Protein AF-A0A0W0YJC1-F1 (afdb_monomer)

Radius of gyration: 30.38 Å; Cα contacts (8 Å, |Δi|>4): 142; chains: 1; bounding box: 61×33×88 Å

pLDDT: mean 77.57, std 17.3, range [28.67, 97.0]

Solvent-accessible surface area (backbone atoms only — not comparable to full-atom values): 11729 Å² total; per-residue (Å²): 110,67,67,62,50,47,56,50,50,49,53,52,53,75,69,50,54,61,67,59,51,55,49,49,43,54,54,51,48,53,50,42,54,52,52,49,50,52,47,53,51,40,57,47,52,40,51,52,40,50,56,49,37,77,75,67,66,51,70,66,49,53,54,54,32,52,52,40,51,51,53,41,55,55,48,51,55,50,46,55,57,43,50,54,51,46,52,53,50,52,52,52,54,49,52,53,52,51,52,52,51,54,54,39,65,71,42,45,60,60,43,64,69,46,34,48,73,59,42,34,70,82,39,72,68,42,43,80,39,66,47,88,82,74,43,68,50,30,39,35,43,88,88,41,75,41,50,48,86,78,48,54,71,52,56,51,49,52,51,56,49,43,52,52,51,26,48,38,49,57,34,37,78,72,74,44,76,55,87,86,84,78,76,80,77,56,85,68,63,68,84,81,50,62,66,57,50,53,56,53,54,65,64,48,78,73,65,115

Organism: NCBI:txid45074

Structure (mmCIF, N/CA/C/O backbone):
data_AF-A0A0W0YJC1-F1
#
_entry.id   AF-A0A0W0YJC1-F1
#
loop_
_atom_site.group_PDB
_atom_site.id
_atom_site.type_symbol
_atom_site.label_atom_id
_atom_site.label_alt_id
_atom_site.label_comp_id
_atom_site.label_asym_id
_atom_site.label_entity_id
_atom_site.label_seq_id
_atom_site.pdbx_PDB_ins_code
_atom_site.Cartn_x
_atom_site.Cartn_y
_atom_site.Cartn_z
_atom_site.occupancy
_atom_site.B_iso_or_equiv
_atom_site.auth_seq_id
_atom_site.auth_comp_id
_atom_site.auth_asym_id
_atom_site.auth_atom_id
_atom_site.pdbx_PDB_model_num
ATOM 1 N N . MET A 1 1 ? -26.378 -13.954 -5.954 1.00 50.31 1 MET A N 1
ATOM 2 C CA . MET A 1 1 ? -25.602 -13.132 -6.910 1.00 50.31 1 MET A CA 1
ATOM 3 C C . MET A 1 1 ? -24.775 -12.023 -6.253 1.00 50.31 1 MET A C 1
ATOM 5 O O . MET A 1 1 ? -23.574 -12.027 -6.457 1.00 50.31 1 MET A O 1
ATOM 9 N N . LEU A 1 2 ? -25.352 -11.085 -5.482 1.00 37.03 2 LEU A N 1
ATOM 10 C CA . LEU A 1 2 ? -24.572 -10.022 -4.808 1.00 37.03 2 LEU A CA 1
ATOM 11 C C . LEU A 1 2 ? -23.735 -10.544 -3.628 1.00 37.03 2 LEU A C 1
ATOM 13 O O . LEU A 1 2 ? -22.541 -10.285 -3.607 1.00 37.03 2 LEU A O 1
ATOM 17 N N . LYS A 1 3 ? -24.319 -11.355 -2.730 1.00 49.19 3 LYS A N 1
ATOM 18 C CA . LYS A 1 3 ? -23.582 -12.055 -1.653 1.00 49.19 3 LYS A CA 1
ATOM 19 C C . LYS A 1 3 ? -22.422 -12.891 -2.190 1.00 49.19 3 LYS A C 1
ATOM 21 O O . LYS A 1 3 ? -21.300 -12.739 -1.766 1.00 49.19 3 LYS A O 1
ATOM 26 N N . GLU A 1 4 ? -22.684 -13.666 -3.232 1.00 50.75 4 GLU A N 1
ATOM 27 C CA . GLU A 1 4 ? -21.694 -14.539 -3.870 1.00 50.75 4 GLU A CA 1
ATOM 28 C C . GLU A 1 4 ? -20.541 -13.774 -4.552 1.00 50.75 4 GLU A C 1
ATOM 30 O O . GLU A 1 4 ? -19.416 -14.262 -4.623 1.00 50.75 4 GLU A O 1
ATOM 35 N N . LYS A 1 5 ? -20.804 -12.555 -5.051 1.00 53.50 5 LYS A N 1
ATOM 36 C CA . LYS A 1 5 ? -19.764 -11.639 -5.542 1.00 53.50 5 LYS A CA 1
ATOM 37 C C . LYS A 1 5 ? -18.993 -10.987 -4.394 1.00 53.50 5 LYS A C 1
ATOM 39 O O . LYS A 1 5 ? -17.792 -10.793 -4.541 1.00 53.50 5 LYS A O 1
ATOM 44 N N . LEU A 1 6 ? -19.677 -10.668 -3.295 1.00 45.59 6 LEU A N 1
ATOM 45 C CA . LEU A 1 6 ? -19.090 -10.106 -2.081 1.00 45.59 6 LEU A CA 1
ATOM 46 C C . LEU A 1 6 ? -18.146 -11.120 -1.427 1.00 45.59 6 LEU A C 1
ATOM 48 O O . LEU A 1 6 ? -16.979 -10.808 -1.265 1.00 45.59 6 LEU A O 1
ATOM 52 N N . ASP A 1 7 ? -18.603 -12.356 -1.214 1.00 59.72 7 ASP A N 1
ATOM 53 C CA . ASP A 1 7 ? -17.814 -13.456 -0.649 1.00 59.72 7 ASP A CA 1
ATOM 54 C C . ASP A 1 7 ? -16.605 -13.784 -1.537 1.00 59.72 7 ASP A C 1
ATOM 56 O O . ASP A 1 7 ? -15.521 -14.095 -1.048 1.00 59.72 7 ASP A O 1
ATOM 60 N N . LYS A 1 8 ? -16.752 -13.700 -2.870 1.00 59.62 8 LYS A N 1
ATOM 61 C CA . LYS A 1 8 ? -15.616 -13.842 -3.794 1.00 59.62 8 LYS A CA 1
ATOM 62 C C . LYS A 1 8 ? -14.608 -12.716 -3.628 1.00 59.62 8 LYS A C 1
ATOM 64 O O . LYS A 1 8 ? -13.424 -13.013 -3.526 1.00 59.62 8 LYS A O 1
ATOM 69 N N . LEU A 1 9 ? -15.071 -11.465 -3.610 1.00 53.12 9 LEU A N 1
ATOM 70 C CA . LEU A 1 9 ? -14.227 -10.284 -3.424 1.00 53.12 9 LEU A CA 1
ATOM 71 C C . LEU A 1 9 ? -13.503 -10.327 -2.080 1.00 53.12 9 LEU A C 1
ATOM 73 O O . LEU A 1 9 ? -12.298 -10.102 -2.050 1.00 53.12 9 LEU A O 1
ATOM 77 N N . GLU A 1 10 ? -14.215 -10.686 -1.018 1.00 53.62 10 GLU A N 1
ATOM 78 C CA . GLU A 1 10 ? -13.724 -10.826 0.349 1.00 53.62 10 GLU A CA 1
ATOM 79 C C . GLU A 1 10 ? -12.665 -11.930 0.447 1.00 53.62 10 GLU A C 1
ATOM 81 O O . GLU A 1 10 ? -11.585 -11.679 0.969 1.00 53.62 10 GLU A O 1
ATOM 86 N N . ASN A 1 11 ? -12.881 -13.092 -0.182 1.00 57.47 11 ASN A N 1
ATOM 87 C CA . ASN A 1 11 ? -11.863 -14.144 -0.284 1.00 57.47 11 ASN A CA 1
ATOM 88 C C . ASN A 1 11 ? -10.628 -13.704 -1.090 1.00 57.47 11 ASN A C 1
ATOM 90 O O . ASN A 1 11 ? -9.501 -13.987 -0.684 1.00 57.47 11 ASN A O 1
ATOM 94 N N . THR A 1 12 ? -10.801 -12.979 -2.204 1.00 57.06 12 THR A N 1
ATOM 95 C CA . THR A 1 12 ? -9.650 -12.407 -2.930 1.00 57.06 12 THR A CA 1
ATOM 96 C C . THR A 1 12 ? -8.914 -11.357 -2.103 1.00 57.06 12 THR A C 1
ATOM 98 O O . THR A 1 12 ? -7.688 -11.361 -2.108 1.00 57.06 12 THR A O 1
ATOM 101 N N . LEU A 1 13 ? -9.624 -10.501 -1.362 1.00 56.78 13 LEU A N 1
ATOM 102 C CA . LEU A 1 13 ? -9.050 -9.475 -0.484 1.00 56.78 13 LEU A CA 1
ATOM 103 C C . LEU A 1 13 ? -8.303 -10.084 0.709 1.00 56.78 13 LEU A C 1
ATOM 105 O O . LEU A 1 13 ? -7.207 -9.635 1.017 1.00 56.78 13 LEU A O 1
ATOM 109 N N . LEU A 1 14 ? -8.838 -11.141 1.327 1.00 57.62 14 LEU A N 1
ATOM 110 C CA . LEU A 1 14 ? -8.168 -11.899 2.392 1.00 57.62 14 LEU A CA 1
ATOM 111 C C . LEU A 1 14 ? -6.894 -12.598 1.907 1.00 57.62 14 LEU A C 1
ATOM 113 O O . LEU A 1 14 ? -5.945 -12.748 2.671 1.00 57.62 14 LEU A O 1
ATOM 117 N N . SER A 1 15 ? -6.859 -13.011 0.639 1.00 60.12 15 SER A N 1
ATOM 118 C CA . SER A 1 15 ? -5.660 -13.579 0.012 1.00 60.12 15 SER A CA 1
ATOM 119 C C . SER A 1 15 ? -4.671 -12.526 -0.507 1.00 60.12 15 SER A C 1
ATOM 121 O O . SER A 1 15 ? -3.548 -12.867 -0.878 1.00 60.12 15 SER A O 1
ATOM 123 N N . LEU A 1 16 ? -5.080 -11.254 -0.564 1.00 60.62 16 LEU A N 1
ATOM 124 C CA . LEU A 1 16 ? -4.260 -10.158 -1.067 1.00 60.62 16 LEU A CA 1
ATOM 125 C C . LEU A 1 16 ? -3.344 -9.661 0.053 1.00 60.62 16 LEU A C 1
ATOM 127 O O . LEU A 1 16 ? -3.714 -8.824 0.874 1.00 60.62 16 LEU A O 1
ATOM 131 N N . ASP A 1 17 ? -2.106 -10.146 0.040 1.00 70.19 17 ASP A N 1
ATOM 132 C CA . ASP A 1 17 ? -1.007 -9.538 0.784 1.00 70.19 17 ASP A CA 1
ATOM 133 C C . ASP A 1 17 ? -0.719 -8.142 0.206 1.00 70.19 17 ASP A C 1
ATOM 135 O O . ASP A 1 17 ? 0.093 -7.978 -0.703 1.00 70.19 17 ASP A O 1
ATOM 139 N N . TYR A 1 18 ? -1.427 -7.119 0.696 1.00 69.81 18 TYR A N 1
ATOM 140 C CA . TYR A 1 18 ? -1.240 -5.729 0.267 1.00 69.81 18 TYR A CA 1
ATOM 141 C C . TYR A 1 18 ? 0.207 -5.258 0.470 1.00 69.81 18 TYR A C 1
ATOM 143 O O . TYR A 1 18 ? 0.732 -4.519 -0.363 1.00 69.81 18 TYR A O 1
ATOM 151 N N . VAL A 1 19 ? 0.864 -5.695 1.549 1.00 74.56 19 VAL A N 1
ATOM 152 C CA . VAL A 1 19 ? 2.259 -5.335 1.841 1.00 74.56 19 VAL A CA 1
ATOM 153 C C . VAL A 1 19 ? 3.187 -5.981 0.813 1.00 74.56 19 VAL A C 1
ATOM 155 O O . VAL A 1 19 ? 4.035 -5.296 0.236 1.00 74.56 19 VAL A O 1
ATOM 158 N N . GLY A 1 20 ? 2.977 -7.261 0.508 1.00 77.19 20 GLY A N 1
ATOM 159 C CA . GLY A 1 20 ? 3.665 -7.971 -0.567 1.00 77.19 20 GLY A CA 1
ATOM 160 C C . GLY A 1 20 ? 3.407 -7.358 -1.944 1.00 77.19 20 GLY A C 1
ATOM 161 O O . GLY A 1 20 ? 4.347 -7.152 -2.708 1.00 77.19 20 GLY A O 1
ATOM 162 N N . ALA A 1 21 ? 2.167 -6.971 -2.248 1.00 74.12 21 ALA A N 1
ATOM 163 C CA . ALA A 1 21 ? 1.804 -6.308 -3.499 1.00 74.12 21 ALA A CA 1
ATOM 164 C C . ALA A 1 21 ? 2.481 -4.934 -3.640 1.00 74.12 21 ALA A C 1
ATOM 166 O O . ALA A 1 21 ? 3.024 -4.622 -4.700 1.00 74.12 21 ALA A O 1
ATOM 167 N N . ALA A 1 22 ? 2.517 -4.135 -2.570 1.00 78.50 22 ALA A N 1
ATOM 168 C CA . ALA A 1 22 ? 3.221 -2.854 -2.547 1.00 78.50 22 ALA A CA 1
ATOM 169 C C . ALA A 1 22 ? 4.745 -3.029 -2.692 1.00 78.50 22 ALA A C 1
ATOM 171 O O . ALA A 1 22 ? 5.402 -2.248 -3.385 1.00 78.50 22 ALA A O 1
ATOM 172 N N . SER A 1 23 ? 5.315 -4.076 -2.090 1.00 81.81 23 SER A N 1
ATOM 173 C CA . SER A 1 23 ? 6.725 -4.433 -2.273 1.00 81.81 23 SER A CA 1
ATOM 174 C C . SER A 1 23 ? 7.024 -4.851 -3.721 1.00 81.81 23 SER A C 1
ATOM 176 O O . SER A 1 23 ? 7.992 -4.380 -4.323 1.00 81.81 23 SER A O 1
ATOM 178 N N . GLU A 1 24 ? 6.148 -5.658 -4.327 1.00 82.38 24 GLU A N 1
ATOM 179 C CA . GLU A 1 24 ? 6.245 -6.079 -5.728 1.00 82.38 24 GLU A CA 1
ATOM 180 C C . GLU A 1 24 ? 6.150 -4.906 -6.706 1.00 82.38 24 GLU A C 1
ATOM 182 O O . GLU A 1 24 ? 6.895 -4.871 -7.689 1.00 82.38 24 GLU A O 1
ATOM 187 N N . VAL A 1 25 ? 5.293 -3.918 -6.429 1.00 87.75 25 VAL A N 1
ATOM 188 C CA . VAL A 1 25 ? 5.271 -2.643 -7.162 1.00 87.75 25 VAL A CA 1
ATOM 189 C C . VAL A 1 25 ? 6.647 -1.987 -7.119 1.00 87.75 25 VAL A C 1
ATOM 191 O O . VAL A 1 25 ? 7.192 -1.661 -8.172 1.00 87.75 25 VAL A O 1
ATOM 194 N N . GLY A 1 26 ? 7.234 -1.834 -5.927 1.00 86.75 26 GLY A N 1
ATOM 195 C CA . GLY A 1 26 ? 8.551 -1.215 -5.761 1.00 86.75 26 GLY A CA 1
ATOM 196 C C . GLY A 1 26 ? 9.645 -1.948 -6.540 1.00 86.75 26 GLY A C 1
ATOM 197 O O . GLY A 1 26 ? 10.412 -1.327 -7.278 1.00 86.75 26 GLY A O 1
ATOM 198 N N . ARG A 1 27 ? 9.671 -3.282 -6.454 1.00 89.12 27 ARG A N 1
ATOM 199 C CA . ARG A 1 27 ? 10.622 -4.126 -7.190 1.00 89.12 27 ARG A CA 1
ATOM 200 C C . ARG A 1 27 ? 10.464 -3.983 -8.705 1.00 89.12 27 ARG A C 1
ATOM 202 O O . ARG A 1 27 ? 11.451 -3.817 -9.420 1.00 89.12 27 ARG A O 1
ATOM 209 N N . ARG A 1 28 ? 9.231 -4.031 -9.216 1.00 88.62 28 ARG A N 1
ATOM 210 C CA . ARG A 1 28 ? 8.955 -3.904 -10.658 1.00 88.62 28 ARG A CA 1
ATOM 211 C C . ARG A 1 28 ? 9.211 -2.494 -11.178 1.00 88.62 28 ARG A C 1
ATOM 213 O O . ARG A 1 28 ? 9.675 -2.363 -12.307 1.00 88.62 28 ARG A O 1
ATOM 220 N N . GLN A 1 29 ? 8.978 -1.466 -10.365 1.00 91.88 29 GLN A N 1
ATOM 221 C CA . GLN A 1 29 ? 9.331 -0.087 -10.694 1.00 91.88 29 GLN A CA 1
ATOM 222 C C . GLN A 1 29 ? 10.849 0.069 -10.845 1.00 91.88 29 GLN A C 1
ATOM 224 O O . GLN A 1 29 ? 11.302 0.640 -11.829 1.00 91.88 29 GLN A O 1
ATOM 229 N N . GLN A 1 30 ? 11.646 -0.517 -9.945 1.00 93.56 30 GLN A N 1
ATOM 230 C CA . GLN A 1 30 ? 13.109 -0.505 -10.074 1.00 93.56 30 GLN A CA 1
ATOM 231 C C . GLN A 1 30 ? 13.590 -1.194 -11.357 1.00 93.56 30 GLN A C 1
ATOM 233 O O . GLN A 1 30 ? 14.476 -0.678 -12.038 1.00 93.56 30 GLN A O 1
ATOM 238 N N . ILE A 1 31 ? 13.002 -2.345 -11.703 1.00 93.25 31 ILE A N 1
ATOM 239 C CA . ILE A 1 31 ? 13.306 -3.035 -12.965 1.00 93.25 31 ILE A CA 1
ATOM 240 C C . ILE A 1 31 ? 12.956 -2.125 -14.145 1.00 93.25 31 ILE A C 1
ATOM 242 O O . ILE A 1 31 ? 13.805 -1.890 -14.997 1.00 93.25 31 ILE A O 1
ATOM 246 N N . LEU A 1 32 ? 11.747 -1.558 -14.160 1.00 93.19 32 LEU A N 1
ATOM 247 C CA . LEU A 1 32 ? 11.291 -0.642 -15.202 1.00 93.19 32 LEU A CA 1
ATOM 248 C C . LEU A 1 32 ? 12.235 0.558 -15.375 1.00 93.19 32 LEU A C 1
ATOM 250 O O . LEU A 1 32 ? 12.592 0.899 -16.503 1.00 93.19 32 LEU A O 1
ATOM 254 N N . ASP A 1 33 ? 12.663 1.177 -14.278 1.00 94.62 33 ASP A N 1
ATOM 255 C CA . ASP A 1 33 ? 13.560 2.332 -14.301 1.00 94.62 33 ASP A CA 1
ATOM 256 C C . ASP A 1 33 ? 14.940 1.962 -14.861 1.00 94.62 33 ASP A C 1
ATOM 258 O O . ASP A 1 33 ? 15.507 2.703 -15.666 1.00 94.62 33 ASP A O 1
ATOM 262 N N . ASN A 1 34 ? 15.468 0.791 -14.495 1.00 94.88 34 ASN A N 1
ATOM 263 C CA . ASN A 1 34 ? 16.733 0.289 -15.029 1.00 94.88 34 ASN A CA 1
ATOM 264 C C . ASN A 1 34 ? 16.629 -0.056 -16.523 1.00 94.88 34 ASN A C 1
ATOM 266 O O . ASN A 1 34 ? 17.505 0.322 -17.302 1.00 94.88 34 ASN A O 1
ATOM 270 N N . THR A 1 35 ? 15.540 -0.696 -16.954 1.00 89.88 35 THR A N 1
ATOM 271 C CA . THR A 1 35 ? 15.295 -1.006 -18.372 1.00 89.88 35 THR A CA 1
ATOM 272 C C . THR A 1 35 ? 15.135 0.274 -19.197 1.00 89.88 35 THR A C 1
ATOM 274 O O . THR A 1 35 ? 15.675 0.375 -20.300 1.00 89.88 35 THR A O 1
ATOM 277 N N . LYS A 1 36 ? 14.477 1.307 -18.651 1.00 93.94 36 LYS A N 1
ATOM 278 C CA . LYS A 1 36 ? 14.390 2.635 -19.279 1.00 93.94 36 LYS A CA 1
ATOM 279 C C . LYS A 1 36 ? 15.755 3.304 -19.432 1.00 93.94 36 LYS A C 1
ATOM 281 O O . LYS A 1 36 ? 16.005 3.887 -20.485 1.00 93.94 36 LYS A O 1
ATOM 286 N N . LYS A 1 37 ? 16.641 3.201 -18.433 1.00 95.62 37 LYS A N 1
ATOM 287 C CA . LYS A 1 37 ? 18.022 3.711 -18.532 1.00 95.62 37 LYS A CA 1
ATOM 288 C C . LYS A 1 37 ? 18.792 3.022 -19.660 1.00 95.62 37 LYS A C 1
ATOM 290 O O . LYS A 1 37 ? 19.310 3.706 -20.541 1.00 95.62 37 LYS A O 1
ATOM 295 N N . ARG A 1 38 ? 18.750 1.688 -19.729 1.00 93.31 38 ARG A N 1
ATOM 296 C CA . ARG A 1 38 ? 19.373 0.933 -20.831 1.00 93.31 38 ARG A CA 1
ATOM 297 C C . ARG A 1 38 ? 18.800 1.326 -22.197 1.00 93.31 38 ARG A C 1
ATOM 299 O O . ARG A 1 38 ? 19.539 1.512 -23.157 1.00 93.31 38 ARG A O 1
ATOM 306 N N . MET A 1 39 ? 17.484 1.532 -22.284 1.00 94.25 39 MET A N 1
ATOM 307 C CA . MET A 1 39 ? 16.832 2.025 -23.502 1.00 94.25 39 MET A CA 1
ATOM 308 C C . MET A 1 39 ? 17.359 3.413 -23.914 1.00 94.25 39 MET A C 1
ATOM 310 O O . MET A 1 39 ? 17.529 3.679 -25.104 1.00 94.25 39 MET A O 1
ATOM 314 N N . THR A 1 40 ? 17.611 4.317 -22.960 1.00 95.00 40 THR A N 1
ATOM 315 C CA . THR A 1 40 ? 18.196 5.634 -23.263 1.00 95.00 40 THR A CA 1
ATOM 316 C C . THR A 1 40 ? 19.651 5.551 -23.718 1.00 95.00 40 THR A C 1
ATOM 318 O O . THR A 1 40 ? 20.020 6.277 -24.640 1.00 95.00 40 THR A O 1
ATOM 321 N N . GLU A 1 41 ? 20.437 4.641 -23.139 1.00 95.31 41 GLU A N 1
ATOM 322 C CA . GLU A 1 41 ? 21.829 4.380 -23.525 1.00 95.31 41 GLU A CA 1
ATOM 323 C C . GLU A 1 41 ? 21.906 3.836 -24.958 1.00 95.31 41 GLU A C 1
ATOM 325 O O . GLU A 1 41 ? 22.591 4.418 -25.794 1.00 95.31 41 GLU A O 1
ATOM 330 N N . LEU A 1 42 ? 21.104 2.822 -25.303 1.00 92.19 42 LEU A N 1
ATOM 331 C CA . LEU A 1 42 ? 21.055 2.278 -26.669 1.00 92.19 42 LEU A CA 1
ATOM 332 C C . LEU A 1 42 ? 20.622 3.311 -27.709 1.00 92.19 42 LEU A C 1
ATOM 334 O O . LEU A 1 42 ? 21.190 3.375 -28.797 1.00 92.19 42 LEU A O 1
ATOM 338 N N . LYS A 1 43 ? 19.649 4.174 -27.381 1.00 94.62 43 LYS A N 1
ATOM 339 C CA . LYS A 1 43 ? 19.278 5.298 -28.259 1.00 94.62 43 LYS A CA 1
ATOM 340 C C . LYS A 1 43 ? 20.455 6.235 -28.512 1.00 94.62 43 LYS A C 1
ATOM 342 O O . LYS A 1 43 ? 20.524 6.837 -29.580 1.00 94.62 43 LYS A O 1
ATOM 347 N N . GLN A 1 44 ? 21.346 6.412 -27.539 1.00 96.06 44 GLN A N 1
ATOM 348 C CA . GLN A 1 44 ? 22.561 7.196 -27.719 1.00 96.06 44 GLN A CA 1
ATOM 349 C C . GLN A 1 44 ? 23.561 6.465 -28.614 1.00 96.06 44 GLN A C 1
ATOM 351 O O . GLN A 1 44 ? 23.959 7.040 -29.620 1.00 96.06 44 GLN A O 1
ATOM 356 N N . THR A 1 45 ? 23.831 5.186 -28.356 1.00 93.81 45 THR A N 1
ATOM 357 C CA . THR A 1 45 ? 24.713 4.359 -29.194 1.00 93.81 45 THR A CA 1
ATOM 358 C C . THR A 1 45 ? 24.275 4.330 -30.661 1.00 93.81 45 THR A C 1
ATOM 360 O O . THR A 1 45 ? 25.090 4.556 -31.549 1.00 93.81 45 THR A O 1
ATOM 363 N N . ILE A 1 46 ? 22.979 4.140 -30.940 1.00 93.94 46 ILE A N 1
ATOM 364 C CA . ILE A 1 46 ? 22.444 4.162 -32.314 1.00 93.94 46 ILE A CA 1
ATOM 365 C C . ILE A 1 46 ? 22.695 5.517 -32.985 1.00 93.94 46 ILE A C 1
ATOM 367 O O . ILE A 1 46 ? 23.022 5.566 -34.173 1.00 93.94 46 ILE A O 1
ATOM 371 N N . ARG A 1 47 ? 22.540 6.629 -32.251 1.00 93.81 47 ARG A N 1
ATOM 372 C CA . ARG A 1 47 ? 22.815 7.974 -32.784 1.00 93.81 47 ARG A CA 1
ATOM 373 C C . ARG A 1 47 ? 24.292 8.138 -33.123 1.00 93.81 47 ARG A C 1
ATOM 375 O O . ARG A 1 47 ? 24.588 8.606 -34.219 1.00 93.81 47 ARG A O 1
ATOM 382 N N . ASP A 1 48 ? 25.179 7.711 -32.234 1.00 92.75 48 ASP A N 1
ATOM 383 C CA . ASP A 1 48 ? 26.626 7.835 -32.415 1.00 92.75 48 ASP A CA 1
ATOM 384 C C . ASP A 1 48 ? 27.104 6.992 -33.611 1.00 92.75 48 ASP A C 1
ATOM 386 O O . ASP A 1 48 ? 27.731 7.527 -34.528 1.00 92.75 48 ASP A O 1
ATOM 390 N N . LEU A 1 49 ? 26.675 5.724 -33.697 1.00 90.44 49 LEU A N 1
ATOM 391 C CA . LEU A 1 49 ? 26.952 4.846 -34.843 1.00 90.44 49 LEU A CA 1
ATOM 392 C C . LEU A 1 49 ? 26.391 5.405 -36.155 1.00 90.44 49 LEU A C 1
ATOM 394 O O . LEU A 1 49 ? 27.021 5.303 -37.206 1.00 90.44 49 LEU A O 1
ATOM 398 N N . THR A 1 50 ? 25.210 6.029 -36.112 1.00 90.12 50 THR A N 1
ATOM 399 C CA . THR A 1 50 ? 24.623 6.680 -37.292 1.00 90.12 50 THR A CA 1
ATOM 400 C C . THR A 1 50 ? 25.502 7.832 -37.784 1.00 90.12 50 THR A C 1
ATOM 402 O O . THR A 1 50 ? 25.742 7.939 -38.986 1.00 90.12 50 THR A O 1
ATOM 405 N N . ILE A 1 51 ? 26.003 8.678 -36.879 1.00 91.69 51 ILE A N 1
ATOM 406 C CA . ILE A 1 51 ? 26.900 9.795 -37.219 1.00 91.69 51 ILE A CA 1
ATOM 407 C C . ILE A 1 51 ? 28.214 9.269 -37.814 1.00 91.69 51 ILE A C 1
ATOM 409 O O . ILE A 1 51 ? 28.685 9.774 -38.840 1.00 91.69 51 ILE A O 1
ATOM 413 N N . GLU A 1 52 ? 28.794 8.237 -37.205 1.00 88.56 52 GLU A N 1
ATOM 414 C CA . GLU A 1 52 ? 30.064 7.662 -37.648 1.00 88.56 52 GLU A CA 1
ATOM 415 C C . GLU A 1 52 ? 29.948 6.978 -39.015 1.00 88.56 52 GLU A C 1
ATOM 417 O O . GLU A 1 52 ? 30.802 7.184 -39.883 1.00 88.56 52 GLU A O 1
ATOM 422 N N . LEU A 1 53 ? 28.849 6.259 -39.266 1.00 89.12 53 LEU A N 1
ATOM 423 C CA . LEU A 1 53 ? 28.526 5.687 -40.576 1.00 89.12 53 LEU A CA 1
ATOM 424 C C . LEU A 1 53 ? 28.432 6.744 -41.672 1.00 89.12 53 LEU A C 1
ATOM 426 O O . LEU A 1 53 ? 28.985 6.545 -42.753 1.00 89.12 53 LEU A O 1
ATOM 430 N N . HIS A 1 54 ? 27.768 7.871 -41.401 1.00 85.50 54 HIS A N 1
ATOM 431 C CA . HIS A 1 54 ? 27.676 8.975 -42.359 1.00 85.50 54 HIS A CA 1
ATOM 432 C C . HIS A 1 54 ? 29.041 9.598 -42.684 1.00 85.50 54 HIS A C 1
ATOM 434 O O . HIS A 1 54 ? 29.206 10.160 -43.765 1.00 85.50 54 HIS A O 1
ATOM 440 N N . THR A 1 55 ? 30.012 9.484 -41.774 1.00 85.56 55 THR A N 1
ATOM 441 C CA . THR A 1 55 ? 31.350 10.071 -41.923 1.00 85.56 55 THR A CA 1
ATOM 442 C C . THR A 1 55 ? 32.348 9.106 -42.576 1.00 85.56 55 THR A C 1
ATOM 444 O O . THR A 1 55 ? 33.200 9.539 -43.348 1.00 85.56 55 THR A O 1
ATOM 447 N N . SER A 1 56 ? 32.257 7.806 -42.277 1.00 79.06 56 SER A N 1
ATOM 448 C CA . SER A 1 56 ? 33.300 6.814 -42.590 1.00 79.06 56 SER A CA 1
ATOM 449 C C . SER A 1 56 ? 32.849 5.650 -43.490 1.00 79.06 56 SER A C 1
ATOM 451 O O . SER A 1 56 ? 33.687 5.037 -44.147 1.00 79.06 56 SER A O 1
ATOM 453 N N . GLY A 1 57 ? 31.542 5.360 -43.575 1.00 71.75 57 GLY A N 1
ATOM 454 C CA . GLY A 1 57 ? 30.956 4.413 -44.537 1.00 71.75 57 GLY A CA 1
ATOM 455 C C . GLY A 1 57 ? 31.313 2.927 -44.359 1.00 71.75 57 GLY A C 1
ATOM 456 O O . GLY A 1 57 ? 31.096 2.142 -45.284 1.00 71.75 57 GLY A O 1
ATOM 457 N N . TYR A 1 58 ? 31.864 2.512 -43.213 1.00 81.06 58 TYR A N 1
ATOM 458 C CA . TYR A 1 58 ? 32.280 1.121 -42.987 1.00 81.06 58 TYR A CA 1
ATOM 459 C C . TYR A 1 58 ? 31.095 0.156 -42.817 1.00 81.06 58 TYR A C 1
ATOM 461 O O . TYR A 1 58 ? 30.206 0.379 -42.001 1.00 81.06 58 TYR A O 1
ATOM 469 N N . ARG A 1 59 ? 31.135 -0.982 -43.527 1.00 75.75 59 ARG A N 1
ATOM 470 C CA . ARG A 1 59 ? 30.095 -2.031 -43.478 1.00 75.75 59 ARG A CA 1
ATOM 471 C C . ARG A 1 59 ? 29.856 -2.599 -42.069 1.00 75.75 59 ARG A C 1
ATOM 473 O O . ARG A 1 59 ? 28.712 -2.859 -41.730 1.00 75.75 59 ARG A O 1
ATOM 480 N N . GLY A 1 60 ? 30.904 -2.737 -41.251 1.00 83.19 60 GLY A N 1
ATOM 481 C CA . GLY A 1 60 ? 30.791 -3.270 -39.883 1.00 83.19 60 GLY A CA 1
ATOM 482 C C . GLY A 1 60 ? 29.962 -2.386 -38.944 1.00 83.19 60 GLY A C 1
ATOM 483 O O . GLY A 1 60 ? 29.151 -2.897 -38.183 1.00 83.19 60 GLY A O 1
ATOM 484 N N . LEU A 1 61 ? 30.060 -1.058 -39.077 1.00 85.94 61 LEU A N 1
ATOM 485 C CA . LEU A 1 61 ? 29.264 -0.124 -38.272 1.00 85.94 61 LEU A CA 1
ATOM 486 C C . LEU A 1 61 ? 27.763 -0.203 -38.606 1.00 85.94 61 LEU A C 1
ATOM 488 O O . LEU A 1 61 ? 26.922 0.089 -37.759 1.00 85.94 61 LEU A O 1
ATOM 492 N N . ALA A 1 62 ? 27.414 -0.592 -39.838 1.00 86.38 62 ALA A N 1
ATOM 493 C CA . ALA A 1 62 ? 26.022 -0.751 -40.259 1.00 86.38 62 ALA A CA 1
ATOM 494 C C . ALA A 1 62 ? 25.378 -1.967 -39.585 1.00 86.38 62 ALA A C 1
ATOM 496 O O . ALA A 1 62 ? 24.248 -1.868 -39.115 1.00 86.38 62 ALA A O 1
ATOM 497 N N . GLU A 1 63 ? 26.123 -3.068 -39.486 1.00 89.62 63 GLU A N 1
ATOM 498 C CA . GLU A 1 63 ? 25.698 -4.276 -38.773 1.00 89.62 63 GLU A CA 1
ATOM 499 C C . GLU A 1 63 ? 25.573 -4.009 -37.261 1.00 89.62 63 GLU A C 1
ATOM 501 O O . GLU A 1 63 ? 24.562 -4.368 -36.657 1.00 89.62 63 GLU A O 1
ATOM 506 N N . GLU A 1 64 ? 26.531 -3.294 -36.654 1.00 89.88 64 GLU A N 1
ATOM 507 C CA . GLU A 1 64 ? 26.455 -2.889 -35.238 1.00 89.88 64 GLU A CA 1
ATOM 508 C C . GLU A 1 64 ? 25.244 -1.992 -34.950 1.00 89.88 64 GLU A C 1
ATOM 510 O O . GLU A 1 64 ? 24.548 -2.166 -33.945 1.00 89.88 64 GLU A O 1
ATOM 515 N N . LYS A 1 65 ? 24.952 -1.045 -35.850 1.00 91.88 65 LYS A N 1
ATOM 516 C CA . LYS A 1 65 ? 23.776 -0.182 -35.736 1.00 91.88 65 LYS A CA 1
ATOM 517 C C . LYS A 1 65 ? 22.481 -0.989 -35.823 1.00 91.88 65 LYS A C 1
ATOM 519 O O . LYS A 1 65 ? 21.593 -0.775 -35.001 1.00 91.88 65 LYS A O 1
ATOM 524 N N . GLU A 1 66 ? 22.367 -1.893 -36.794 1.00 93.56 66 GLU A N 1
ATOM 525 C CA . GLU A 1 66 ? 21.185 -2.747 -36.960 1.00 93.56 66 GLU A CA 1
ATOM 526 C C . GLU A 1 66 ? 20.948 -3.610 -35.711 1.00 93.56 66 GLU A C 1
ATOM 528 O O . GLU A 1 66 ? 19.824 -3.690 -35.208 1.00 93.56 66 GLU A O 1
ATOM 533 N N . GLN A 1 67 ? 22.017 -4.173 -35.143 1.00 94.50 67 GLN A N 1
ATOM 534 C CA . GLN A 1 67 ? 21.944 -4.938 -33.901 1.00 94.50 67 GLN A CA 1
ATOM 535 C C . GLN A 1 67 ? 21.460 -4.079 -32.721 1.00 94.50 67 GLN A C 1
ATOM 537 O O . GLN A 1 67 ? 20.570 -4.497 -31.976 1.00 94.50 67 GLN A O 1
ATOM 542 N N . ALA A 1 68 ? 21.992 -2.861 -32.570 1.00 92.44 68 ALA A N 1
ATOM 543 C CA . ALA A 1 68 ? 21.568 -1.940 -31.517 1.00 92.44 68 ALA A CA 1
ATOM 544 C C . ALA A 1 68 ? 20.101 -1.493 -31.686 1.00 92.44 68 ALA A C 1
ATOM 546 O O . ALA A 1 68 ? 19.364 -1.387 -30.703 1.00 92.44 68 ALA A O 1
ATOM 547 N N . GLU A 1 69 ? 19.643 -1.264 -32.922 1.00 94.94 69 GLU A N 1
ATOM 548 C CA . GLU A 1 69 ? 18.245 -0.939 -33.236 1.00 94.94 69 GLU A CA 1
ATOM 549 C C . GLU A 1 69 ? 17.292 -2.094 -32.903 1.00 94.94 69 GLU A C 1
ATOM 551 O O . GLU A 1 69 ? 16.200 -1.862 -32.366 1.00 94.94 69 GLU A O 1
ATOM 556 N N . GLN A 1 70 ? 17.703 -3.338 -33.167 1.00 97.00 70 GLN A N 1
ATOM 557 C CA . GLN A 1 70 ? 16.931 -4.516 -32.789 1.00 97.00 70 GLN A CA 1
ATOM 558 C C . GLN A 1 70 ? 16.815 -4.647 -31.263 1.00 97.00 70 GLN A C 1
ATOM 560 O O . GLN A 1 70 ? 15.702 -4.800 -30.752 1.00 97.00 70 GLN A O 1
ATOM 565 N N . GLU A 1 71 ? 17.924 -4.511 -30.530 1.00 95.56 71 GLU A N 1
ATOM 566 C CA . GLU A 1 71 ? 17.918 -4.551 -29.062 1.00 95.56 71 GLU A CA 1
ATOM 567 C C . GLU A 1 71 ? 17.029 -3.441 -28.479 1.00 95.56 71 GLU A C 1
ATOM 569 O O . GLU A 1 71 ? 16.213 -3.680 -27.583 1.00 95.56 71 GLU A O 1
ATOM 574 N N . LEU A 1 72 ? 17.110 -2.228 -29.039 1.00 95.19 72 LEU A N 1
ATOM 575 C CA . LEU A 1 72 ? 16.255 -1.120 -28.629 1.00 95.19 72 LEU A CA 1
ATOM 576 C C . LEU A 1 72 ? 14.770 -1.458 -28.810 1.00 95.19 72 LEU A C 1
ATOM 578 O O . LEU A 1 72 ? 13.959 -1.153 -27.931 1.00 95.19 72 LEU A O 1
ATOM 582 N N . LYS A 1 73 ? 14.396 -2.083 -29.930 1.00 96.44 73 LYS A N 1
ATOM 583 C CA . LYS A 1 73 ? 13.007 -2.468 -30.213 1.00 96.44 73 LYS A CA 1
ATOM 584 C C . LYS A 1 73 ? 12.491 -3.503 -29.212 1.00 96.44 73 LYS A C 1
ATOM 586 O O . LYS A 1 73 ? 11.351 -3.396 -28.756 1.00 96.44 73 LYS A O 1
ATOM 591 N N . GLU A 1 74 ? 13.313 -4.483 -28.854 1.00 95.38 74 GLU A N 1
ATOM 592 C CA . GLU A 1 74 ? 12.972 -5.505 -27.860 1.00 95.38 74 GLU A CA 1
ATOM 593 C C . GLU A 1 74 ? 12.753 -4.886 -26.473 1.00 95.38 74 GLU A C 1
ATOM 595 O O . GLU A 1 74 ? 11.706 -5.115 -25.855 1.00 95.38 74 GLU A O 1
ATOM 600 N N . LEU A 1 75 ? 13.664 -4.009 -26.041 1.00 93.38 75 LEU A N 1
ATOM 601 C CA . LEU A 1 75 ? 13.541 -3.287 -24.774 1.00 93.38 75 LEU A CA 1
ATOM 602 C C . LEU A 1 75 ? 12.337 -2.341 -24.748 1.00 93.38 75 LEU A C 1
ATOM 604 O O . LEU A 1 75 ? 11.668 -2.251 -23.722 1.00 93.38 75 LEU A O 1
ATOM 608 N N . CYS A 1 76 ? 12.001 -1.671 -25.857 1.00 93.50 76 CYS A N 1
ATOM 609 C CA . CYS A 1 76 ? 10.791 -0.840 -25.931 1.00 93.50 76 CYS A CA 1
ATOM 610 C C . CYS A 1 76 ? 9.524 -1.656 -25.624 1.00 93.50 76 CYS A C 1
ATOM 612 O O . CYS A 1 76 ? 8.675 -1.215 -24.846 1.00 93.50 76 CYS A O 1
ATOM 614 N N . ASN A 1 77 ? 9.411 -2.861 -26.192 1.00 95.00 77 ASN A N 1
ATOM 615 C CA . ASN A 1 77 ? 8.273 -3.749 -25.941 1.00 95.00 77 ASN A CA 1
ATOM 616 C C . ASN A 1 77 ? 8.235 -4.230 -24.483 1.00 95.00 77 ASN A C 1
ATOM 618 O O . ASN A 1 77 ? 7.161 -4.378 -23.896 1.00 95.00 77 ASN A O 1
ATOM 622 N N . GLU A 1 78 ? 9.397 -4.498 -23.888 1.00 92.56 78 GLU A N 1
ATOM 623 C CA . GLU A 1 78 ? 9.494 -4.883 -22.482 1.00 92.56 78 GLU A CA 1
ATOM 624 C C . GLU A 1 78 ? 9.086 -3.744 -21.543 1.00 92.56 78 GLU A C 1
ATOM 626 O O . GLU A 1 78 ? 8.259 -3.962 -20.655 1.00 92.56 78 GLU A O 1
ATOM 631 N N . VAL A 1 79 ? 9.584 -2.527 -21.785 1.00 93.94 79 VAL A N 1
ATOM 632 C CA . VAL A 1 79 ? 9.205 -1.318 -21.040 1.00 93.94 79 VAL A CA 1
ATOM 633 C C . VAL A 1 79 ? 7.693 -1.126 -21.081 1.00 93.94 79 VAL A C 1
ATOM 635 O O . VAL A 1 79 ? 7.082 -1.010 -20.023 1.00 93.94 79 VAL A O 1
ATOM 638 N N . GLN A 1 80 ? 7.067 -1.199 -22.258 1.00 93.94 80 GLN A N 1
ATOM 639 C CA . GLN A 1 80 ? 5.615 -1.044 -22.382 1.00 93.94 80 GLN A CA 1
ATOM 640 C C . GLN A 1 80 ? 4.844 -2.090 -21.555 1.00 93.94 80 GLN A C 1
ATOM 642 O O . GLN A 1 80 ? 3.871 -1.764 -20.871 1.00 93.94 80 GLN A O 1
ATOM 647 N N . ARG A 1 81 ? 5.280 -3.358 -21.575 1.00 92.56 81 ARG A N 1
ATOM 648 C CA . ARG A 1 81 ? 4.660 -4.429 -20.771 1.00 92.56 81 ARG A CA 1
ATOM 649 C C . ARG A 1 81 ? 4.826 -4.208 -19.268 1.00 92.56 81 ARG A C 1
ATOM 651 O O . ARG A 1 81 ? 3.901 -4.506 -18.509 1.00 92.56 81 ARG A O 1
ATOM 658 N N . LEU A 1 82 ? 5.991 -3.730 -18.836 1.00 89.50 82 LEU A N 1
ATOM 659 C CA . LEU A 1 82 ? 6.267 -3.430 -17.432 1.00 89.50 82 LEU A CA 1
ATOM 660 C C . LEU A 1 82 ? 5.469 -2.214 -16.953 1.00 89.50 82 LEU A C 1
ATOM 662 O O . LEU A 1 82 ? 4.879 -2.277 -15.879 1.00 89.50 82 LEU A O 1
ATOM 666 N N . GLU A 1 83 ? 5.373 -1.158 -17.760 1.00 91.88 83 GLU A N 1
ATOM 667 C CA . GLU A 1 83 ? 4.572 0.035 -17.456 1.00 91.88 83 GLU A CA 1
ATOM 668 C C . GLU A 1 83 ? 3.100 -0.306 -17.237 1.00 91.88 83 GLU A C 1
ATOM 670 O O . GLU A 1 83 ? 2.521 0.109 -16.233 1.00 91.88 83 GLU A O 1
ATOM 675 N N . MET A 1 84 ? 2.503 -1.113 -18.121 1.00 91.44 84 MET A N 1
ATOM 676 C CA . MET A 1 84 ? 1.112 -1.551 -17.957 1.00 91.44 84 MET A CA 1
ATOM 677 C C . MET A 1 84 ? 0.905 -2.344 -16.660 1.00 91.44 84 MET A C 1
ATOM 679 O O . MET A 1 84 ? -0.073 -2.119 -15.943 1.00 91.44 84 MET A O 1
ATOM 683 N N . HIS A 1 85 ? 1.826 -3.255 -16.331 1.00 86.69 85 HIS A N 1
ATOM 684 C CA . HIS A 1 85 ? 1.739 -4.042 -15.099 1.00 86.69 85 HIS A CA 1
ATOM 685 C C . HIS A 1 85 ? 1.885 -3.182 -13.847 1.00 86.69 85 HIS A C 1
ATOM 687 O O . HIS A 1 85 ? 1.080 -3.306 -12.926 1.00 86.69 85 HIS A O 1
ATOM 693 N N . VAL A 1 86 ? 2.899 -2.319 -13.808 1.00 88.94 86 VAL A N 1
ATOM 694 C CA . VAL A 1 86 ? 3.140 -1.428 -12.670 1.00 88.94 86 VAL A CA 1
ATOM 695 C C . VAL A 1 86 ? 1.968 -0.464 -12.494 1.00 88.94 86 VAL A C 1
ATOM 697 O O . VAL A 1 86 ? 1.482 -0.307 -11.378 1.00 88.94 86 VAL A O 1
ATOM 700 N N . GLY A 1 87 ? 1.441 0.106 -13.582 1.00 87.12 87 GLY A N 1
ATOM 701 C CA . GLY A 1 87 ? 0.254 0.962 -13.544 1.00 87.12 87 GLY A CA 1
ATOM 702 C C . GLY A 1 87 ? -0.978 0.249 -12.978 1.00 87.12 87 GLY A C 1
ATOM 703 O O . GLY A 1 87 ? -1.665 0.797 -12.118 1.00 87.12 87 GLY A O 1
ATOM 704 N N . SER A 1 88 ? -1.218 -0.997 -13.394 1.00 86.81 88 SER A N 1
ATOM 705 C CA . SER A 1 88 ? -2.347 -1.799 -12.899 1.00 86.81 88 SER A CA 1
ATOM 706 C C . SER A 1 88 ? -2.219 -2.124 -11.407 1.00 86.81 88 SER A C 1
ATOM 708 O O . SER A 1 88 ? -3.190 -2.005 -10.661 1.00 86.81 88 SER A O 1
ATOM 710 N N . LEU A 1 89 ? -1.019 -2.505 -10.956 1.00 85.88 89 LEU A N 1
ATOM 711 C CA . LEU A 1 89 ? -0.757 -2.790 -9.544 1.00 85.88 89 LEU A CA 1
ATOM 712 C C . LEU A 1 89 ? -0.860 -1.528 -8.679 1.00 85.88 89 LEU A C 1
ATOM 714 O O . LEU A 1 89 ? -1.461 -1.577 -7.611 1.00 85.88 89 LEU A O 1
ATOM 718 N N . ASN A 1 90 ? -0.344 -0.393 -9.158 1.00 89.00 90 ASN A N 1
ATOM 719 C CA . ASN A 1 90 ? -0.477 0.894 -8.476 1.00 89.00 90 ASN A CA 1
ATOM 720 C C . ASN A 1 90 ? -1.944 1.274 -8.267 1.00 89.00 90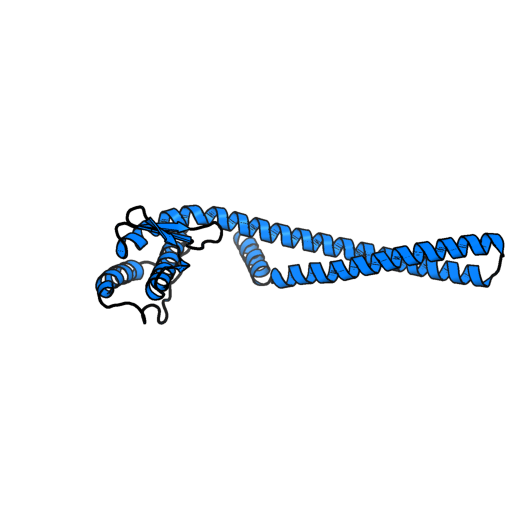 ASN A C 1
ATOM 722 O O . ASN A 1 90 ? -2.326 1.630 -7.154 1.00 89.00 90 ASN A O 1
ATOM 726 N N . LEU A 1 91 ? -2.767 1.146 -9.313 1.00 90.56 91 LEU A N 1
ATOM 727 C CA . LEU A 1 91 ? -4.199 1.419 -9.224 1.00 90.56 91 LEU A CA 1
ATOM 728 C C . LEU A 1 91 ? -4.882 0.499 -8.204 1.00 90.56 91 LEU A C 1
ATOM 730 O O . LEU A 1 91 ? -5.662 0.966 -7.380 1.00 90.56 91 LEU A O 1
ATOM 734 N N . LEU A 1 92 ? -4.566 -0.798 -8.219 1.00 87.75 92 LEU A N 1
ATOM 735 C CA . LEU A 1 92 ? -5.112 -1.743 -7.247 1.00 87.75 92 LEU A CA 1
ATOM 736 C C . LEU A 1 92 ? -4.714 -1.379 -5.808 1.00 87.75 92 LEU A C 1
ATOM 738 O O . LEU A 1 92 ? -5.573 -1.324 -4.929 1.00 87.75 92 LEU A O 1
ATOM 742 N N . CYS A 1 93 ? -3.430 -1.102 -5.561 1.00 86.19 93 CYS A N 1
ATOM 743 C CA . CYS A 1 93 ? -2.937 -0.696 -4.246 1.00 86.19 93 CYS A CA 1
ATOM 744 C C . CYS A 1 93 ? -3.608 0.596 -3.758 1.00 86.19 93 CYS A C 1
ATOM 746 O O . CYS A 1 93 ? -3.957 0.695 -2.581 1.00 86.19 93 CYS A O 1
ATOM 748 N N . GLN A 1 94 ? -3.808 1.566 -4.653 1.00 89.38 94 GLN A N 1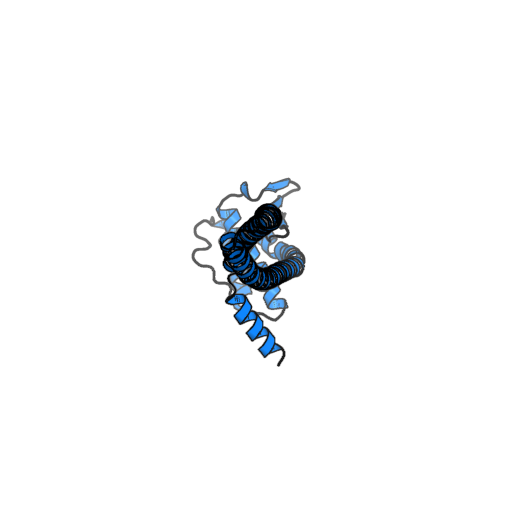
ATOM 749 C CA . GLN A 1 94 ? -4.520 2.802 -4.349 1.00 89.38 94 GLN A CA 1
ATOM 750 C C . GLN A 1 94 ? -5.967 2.516 -3.934 1.00 89.38 94 GLN A C 1
ATOM 752 O O . GLN A 1 94 ? -6.376 2.926 -2.851 1.00 89.38 94 GLN A O 1
ATOM 757 N N . LEU A 1 95 ? -6.709 1.752 -4.740 1.00 89.19 95 LEU A N 1
ATOM 758 C CA . LEU A 1 95 ? -8.107 1.425 -4.458 1.00 89.19 95 LEU A CA 1
ATOM 759 C C . LEU A 1 95 ? -8.269 0.679 -3.130 1.00 89.19 95 LEU A C 1
ATOM 761 O O . LEU A 1 95 ? -9.181 0.985 -2.366 1.00 89.19 95 LEU A O 1
ATOM 765 N N . ILE A 1 96 ? -7.388 -0.279 -2.823 1.00 84.31 96 ILE A N 1
ATOM 766 C CA . ILE A 1 96 ? -7.414 -0.990 -1.535 1.00 84.31 96 ILE A CA 1
ATOM 767 C C . ILE A 1 96 ? -7.211 -0.006 -0.381 1.00 84.31 96 ILE A C 1
ATOM 769 O O . ILE A 1 96 ? -7.974 -0.030 0.584 1.00 84.31 96 ILE A O 1
ATOM 773 N N . ARG A 1 97 ? -6.216 0.883 -0.483 1.00 84.56 97 ARG A N 1
ATOM 774 C CA . ARG A 1 97 ? -5.933 1.883 0.553 1.00 84.56 97 ARG A CA 1
ATOM 775 C C . ARG A 1 97 ? -7.123 2.817 0.777 1.00 84.56 97 ARG A C 1
ATOM 777 O O . ARG A 1 97 ? -7.490 3.049 1.923 1.00 84.56 97 ARG A O 1
ATOM 784 N N . GLU A 1 98 ? -7.725 3.313 -0.299 1.00 87.12 98 GLU A N 1
ATOM 785 C CA . GLU A 1 98 ? -8.903 4.185 -0.246 1.00 87.12 98 GLU A CA 1
ATOM 786 C C . GLU A 1 98 ? -10.098 3.474 0.400 1.00 87.12 98 GLU A C 1
ATOM 788 O O . GLU A 1 98 ? -10.714 4.022 1.309 1.00 87.12 98 GLU A O 1
ATOM 793 N N . ASN A 1 99 ? -10.381 2.224 0.014 1.00 84.31 99 ASN A N 1
ATOM 794 C CA . ASN A 1 99 ? -11.477 1.449 0.603 1.00 84.31 99 ASN A CA 1
ATOM 795 C C . ASN A 1 99 ? -11.250 1.157 2.090 1.00 84.31 99 ASN A C 1
ATOM 797 O O . ASN A 1 99 ? -12.190 1.261 2.877 1.00 84.31 99 ASN A O 1
ATOM 801 N N . ILE A 1 100 ? -10.016 0.821 2.487 1.00 80.06 100 ILE A N 1
ATOM 802 C CA . ILE A 1 100 ? -9.667 0.656 3.903 1.00 80.06 100 ILE A CA 1
ATOM 803 C C . ILE A 1 100 ? -9.930 1.965 4.644 1.00 80.06 100 ILE A C 1
ATOM 805 O O . ILE A 1 100 ? -10.622 1.944 5.656 1.00 80.06 100 ILE A O 1
ATOM 809 N N . GLN A 1 101 ? -9.434 3.095 4.136 1.00 81.25 101 GLN A N 1
ATOM 810 C CA . GLN A 1 101 ? -9.601 4.394 4.786 1.00 81.25 101 GLN A CA 1
ATOM 811 C C . GLN A 1 101 ? -11.080 4.779 4.934 1.00 81.25 101 GLN A C 1
ATOM 813 O O . GLN A 1 101 ? -11.517 5.108 6.034 1.00 81.25 101 GLN A O 1
ATOM 818 N N . SER A 1 102 ? -11.881 4.641 3.874 1.00 83.94 102 SER A N 1
ATOM 819 C CA . SER A 1 102 ? -13.324 4.893 3.943 1.00 83.94 102 SER A CA 1
ATOM 820 C C . SER A 1 102 ? -14.031 3.965 4.936 1.00 83.94 102 SE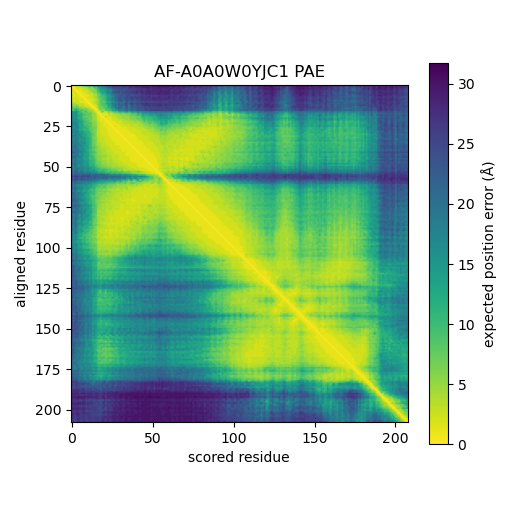R A C 1
ATOM 822 O O . SER A 1 102 ? -14.917 4.402 5.669 1.00 83.94 102 SER A O 1
ATOM 824 N N . ALA A 1 103 ? -13.635 2.690 5.012 1.00 79.31 103 ALA A N 1
ATOM 825 C CA . ALA A 1 103 ? -14.172 1.770 6.011 1.00 79.31 103 ALA A CA 1
ATOM 826 C C . ALA A 1 103 ? -13.818 2.206 7.443 1.00 79.31 103 ALA A C 1
ATOM 828 O O . ALA A 1 103 ? -14.669 2.104 8.330 1.00 79.31 103 ALA A O 1
ATOM 829 N N . LYS A 1 104 ? -12.603 2.732 7.671 1.00 77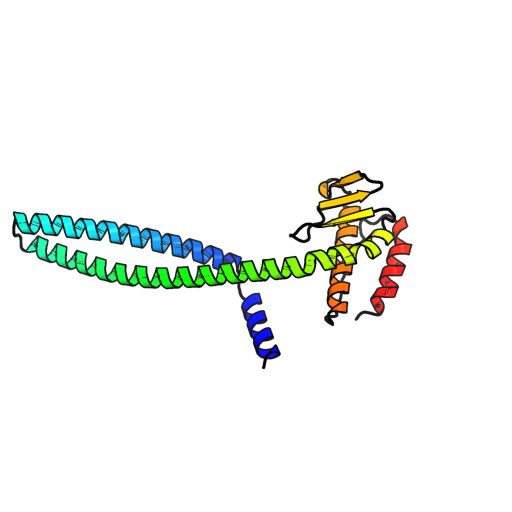.12 104 LYS A N 1
ATOM 830 C CA . LYS A 1 104 ? -12.208 3.282 8.976 1.00 77.12 104 LYS A CA 1
ATOM 831 C C . LYS A 1 104 ? -13.073 4.481 9.364 1.00 77.12 104 LYS A C 1
ATOM 833 O O . LYS A 1 104 ? -13.660 4.485 10.443 1.00 77.12 104 LYS A O 1
ATOM 838 N N . GLU A 1 105 ? -13.219 5.456 8.470 1.00 81.50 105 GLU A N 1
ATOM 839 C CA . GLU A 1 105 ? -14.018 6.675 8.689 1.00 81.50 105 GLU A CA 1
ATOM 840 C C . GLU A 1 105 ? -15.471 6.368 9.077 1.00 81.50 105 GLU A C 1
ATOM 842 O O . GLU A 1 105 ? -16.029 6.993 9.982 1.00 81.50 105 GLU A O 1
ATOM 847 N N . LEU A 1 106 ? -16.067 5.342 8.461 1.00 82.25 106 LEU A N 1
ATOM 848 C CA . LEU A 1 106 ? -17.424 4.882 8.773 1.00 82.25 106 LEU A CA 1
ATOM 849 C C . LEU A 1 106 ? -17.570 4.236 10.159 1.00 82.25 106 LEU A C 1
ATOM 851 O O . LEU A 1 106 ? -18.693 4.077 10.642 1.00 82.25 106 LEU A O 1
ATOM 855 N N . LEU A 1 107 ? -16.469 3.820 10.783 1.00 77.50 107 LEU A N 1
ATOM 856 C CA . LEU A 1 107 ? -16.455 3.056 12.030 1.00 77.50 107 LEU A CA 1
ATOM 857 C C . LEU A 1 107 ? -15.938 3.871 13.224 1.00 77.50 107 LEU A C 1
ATOM 859 O O . LEU A 1 107 ? -16.400 3.629 14.338 1.00 77.50 107 LEU A O 1
ATOM 863 N N . ILE A 1 108 ? -15.050 4.853 13.020 1.00 82.75 108 ILE A N 1
ATOM 864 C CA . ILE A 1 108 ? -14.458 5.657 14.111 1.00 82.75 108 ILE A CA 1
ATOM 865 C C . ILE A 1 108 ? -15.533 6.372 14.926 1.00 82.75 108 ILE A C 1
ATOM 867 O O . ILE A 1 108 ? -15.557 6.267 16.155 1.00 82.75 108 ILE A O 1
ATOM 871 N N . LYS A 1 109 ? -16.443 7.089 14.255 1.00 83.25 109 LYS A N 1
ATOM 872 C CA . LYS A 1 109 ? -17.485 7.858 14.944 1.00 83.25 109 LYS A CA 1
ATOM 873 C C . LYS A 1 109 ? -18.435 6.944 15.733 1.00 83.25 109 LYS A C 1
ATOM 875 O O . LYS A 1 109 ? -18.556 7.161 16.938 1.00 83.25 109 LYS A O 1
ATOM 880 N N . PRO A 1 110 ? -19.037 5.897 15.134 1.00 85.31 110 PRO A N 1
ATOM 881 C CA . PRO A 1 110 ? -19.883 4.978 15.891 1.00 85.31 110 PRO A CA 1
ATOM 882 C C . PRO A 1 110 ? -19.146 4.286 17.047 1.00 85.31 110 PRO A C 1
ATOM 884 O O . PRO A 1 110 ? -19.727 4.090 18.108 1.00 85.31 110 PRO A O 1
ATOM 887 N N . LEU A 1 111 ? -17.858 3.957 16.890 1.00 82.38 111 LEU A N 1
ATOM 888 C CA . LEU A 1 111 ? -17.073 3.354 17.971 1.00 82.38 111 LEU A CA 1
ATOM 889 C C . LEU A 1 111 ? -16.834 4.332 19.130 1.00 82.38 111 LEU A C 1
ATOM 891 O O . LEU A 1 111 ? -16.980 3.960 20.294 1.00 82.38 111 LEU A O 1
ATOM 895 N N . THR A 1 112 ? -16.507 5.586 18.813 1.00 83.31 112 THR A N 1
ATOM 896 C CA . THR A 1 112 ? -16.340 6.660 19.805 1.00 83.31 112 THR A CA 1
ATOM 897 C C . THR A 1 112 ? -17.643 6.919 20.566 1.00 83.31 112 THR A C 1
ATOM 899 O O . THR A 1 112 ? -17.610 7.178 21.764 1.00 83.31 112 THR A O 1
ATOM 902 N N . GLU A 1 113 ? -18.796 6.789 19.905 1.00 85.75 113 GLU A N 1
ATOM 903 C CA . GLU A 1 113 ? -20.121 6.915 20.528 1.00 85.75 113 GLU A CA 1
ATOM 904 C C . GLU A 1 113 ? -20.512 5.675 21.357 1.00 85.75 113 GLU A C 1
ATOM 906 O O . GLU A 1 113 ? -21.209 5.806 22.365 1.00 85.75 113 GLU A O 1
ATOM 911 N N . ALA A 1 114 ? -20.036 4.482 20.984 1.00 83.81 114 ALA A N 1
ATOM 912 C CA . ALA A 1 114 ? -20.349 3.217 21.655 1.00 83.81 114 ALA A CA 1
ATOM 913 C C . ALA A 1 114 ? -19.482 2.924 22.893 1.00 83.81 114 ALA A C 1
ATOM 915 O O . ALA A 1 114 ? -19.886 2.146 23.755 1.00 83.81 114 ALA A O 1
ATOM 916 N N . MET A 1 115 ? -18.287 3.512 23.008 1.00 83.31 115 MET A N 1
ATOM 917 C CA . MET A 1 115 ? -17.348 3.246 24.110 1.00 83.31 115 MET A CA 1
ATOM 918 C C . MET A 1 115 ? -17.748 3.827 25.491 1.00 83.31 115 MET A C 1
ATOM 920 O O . MET A 1 115 ? -17.515 3.144 26.496 1.00 83.31 115 MET A O 1
ATOM 924 N N . PRO A 1 116 ? -18.336 5.039 25.612 1.00 86.31 116 PRO A N 1
ATOM 925 C CA . PRO A 1 116 ? -18.600 5.679 26.902 1.00 86.31 116 PRO A CA 1
ATOM 926 C C . PRO A 1 116 ? -19.406 4.842 27.911 1.00 86.31 116 PRO A C 1
ATOM 928 O O . PRO A 1 116 ? -19.024 4.845 29.083 1.00 86.31 116 PRO A O 1
ATOM 931 N N . PRO A 1 117 ? -20.465 4.093 27.534 1.00 85.19 117 PRO A N 1
ATOM 932 C CA . PRO A 1 117 ? -21.180 3.220 28.468 1.00 85.19 117 PRO A CA 1
ATOM 933 C C . PRO A 1 117 ? -20.270 2.190 29.146 1.00 85.19 117 PRO A C 1
ATOM 935 O O . PRO A 1 117 ? -20.353 2.003 30.357 1.00 85.19 117 PRO A O 1
ATOM 938 N N . TYR A 1 118 ? -19.364 1.568 28.389 1.00 84.06 118 TYR A N 1
ATOM 939 C CA . TYR A 1 118 ? -18.417 0.578 28.907 1.00 84.06 118 TYR A CA 1
ATOM 940 C C . TYR A 1 118 ? -17.332 1.225 29.765 1.00 84.06 118 TYR A C 1
ATOM 942 O O . TYR A 1 118 ? -16.963 0.698 30.814 1.00 84.06 118 TYR A O 1
ATOM 950 N N . LEU A 1 119 ? -16.845 2.394 29.348 1.00 83.88 119 LEU A N 1
ATOM 951 C CA . LEU A 1 119 ? -15.819 3.122 30.083 1.00 83.88 119 LEU A CA 1
ATOM 952 C C . LEU A 1 119 ? -16.317 3.575 31.459 1.00 83.88 119 LEU A C 1
ATOM 954 O O . LEU A 1 119 ? -15.609 3.394 32.449 1.00 83.88 119 LEU A O 1
ATOM 958 N N . LYS A 1 120 ? -17.559 4.063 31.543 1.00 84.31 120 LYS A N 1
ATOM 959 C CA . LYS A 1 120 ? -18.186 4.522 32.793 1.00 84.31 120 LYS A CA 1
ATOM 960 C C . LYS A 1 120 ? -18.350 3.428 33.849 1.00 84.31 120 LYS A C 1
ATOM 962 O O . LYS A 1 120 ? -18.423 3.749 35.031 1.00 84.31 120 LYS A O 1
ATOM 967 N N . ILE A 1 121 ? -18.364 2.152 33.453 1.00 82.25 121 ILE A N 1
ATOM 968 C CA . ILE A 1 121 ? -18.406 1.016 34.390 1.00 82.25 121 ILE A CA 1
ATOM 969 C C . ILE A 1 121 ? -17.118 0.940 35.223 1.00 82.25 121 ILE A C 1
ATOM 971 O O . ILE A 1 121 ? -17.172 0.613 36.407 1.00 82.25 121 ILE A O 1
ATOM 975 N N . LEU A 1 122 ? -15.963 1.232 34.617 1.00 78.25 122 LEU A N 1
ATOM 976 C CA . LEU A 1 122 ? -14.663 1.189 35.299 1.00 78.25 122 LEU A CA 1
ATOM 977 C C . LEU A 1 122 ? -14.216 2.571 35.789 1.00 78.25 122 LEU A C 1
ATOM 979 O O . LEU A 1 122 ? -13.567 2.684 36.826 1.00 78.25 122 LEU A O 1
ATOM 983 N N . PHE A 1 123 ? -14.561 3.618 35.042 1.00 80.06 123 PHE A N 1
ATOM 984 C CA . PHE A 1 123 ? -14.095 4.987 35.235 1.00 80.06 123 PHE A CA 1
ATOM 985 C C . PHE A 1 123 ? -15.263 5.970 34.991 1.00 80.06 123 PHE A C 1
ATOM 987 O O . PHE A 1 123 ? -15.413 6.475 33.874 1.00 80.06 123 PHE A O 1
ATOM 994 N N . PRO A 1 124 ? -16.099 6.241 36.014 1.00 78.38 124 PRO A N 1
ATOM 995 C CA . PRO A 1 124 ? -17.365 6.976 35.875 1.00 78.38 124 PRO A CA 1
ATOM 996 C C . PRO A 1 124 ? -17.238 8.376 35.259 1.00 78.38 124 PRO A C 1
ATOM 998 O O . PRO A 1 124 ? -18.071 8.762 34.441 1.00 78.38 124 PRO A O 1
ATOM 1001 N N . ASP A 1 125 ? -16.168 9.097 35.598 1.00 82.12 125 ASP A N 1
ATOM 1002 C CA . ASP A 1 125 ? -15.921 10.481 35.169 1.00 82.12 125 ASP A CA 1
ATOM 1003 C C . ASP A 1 125 ? -14.878 10.555 34.050 1.00 82.12 125 ASP A C 1
ATOM 1005 O O . ASP A 1 125 ? -13.961 11.384 34.087 1.00 82.12 125 ASP A O 1
ATOM 1009 N N . SER A 1 126 ? -14.961 9.630 33.086 1.00 84.19 126 SER A N 1
ATOM 1010 C CA . SER A 1 126 ? -13.985 9.569 32.006 1.00 84.19 126 SER A CA 1
ATOM 1011 C C . SER A 1 126 ? -14.555 9.457 30.604 1.00 84.19 126 SER A C 1
ATOM 1013 O O . SER A 1 126 ? -15.607 8.855 30.381 1.00 84.19 126 SER A O 1
ATOM 1015 N N . GLU A 1 127 ? -13.818 10.037 29.658 1.00 85.12 127 GLU A N 1
ATOM 1016 C CA . GLU A 1 127 ? -14.145 10.032 28.235 1.00 85.12 127 GLU A CA 1
ATOM 1017 C C . GLU A 1 127 ? -12.927 9.585 27.416 1.00 85.12 127 GLU A C 1
ATOM 1019 O O . GLU A 1 127 ? -11.813 10.065 27.662 1.00 85.12 127 GLU A O 1
ATOM 1024 N N . PRO A 1 128 ? -13.104 8.667 26.453 1.00 84.12 128 PRO A N 1
ATOM 1025 C CA . PRO A 1 128 ? -12.022 8.221 25.596 1.00 84.12 128 PRO A CA 1
ATOM 1026 C C . PRO A 1 128 ? -11.836 9.185 24.420 1.00 84.12 128 PRO A C 1
ATOM 1028 O O . PRO A 1 128 ? -12.805 9.665 23.837 1.00 84.12 128 PRO A O 1
ATOM 1031 N N . ILE A 1 129 ? -10.586 9.423 24.029 1.00 85.06 129 ILE A N 1
ATOM 1032 C CA . ILE A 1 129 ? -10.247 10.093 22.770 1.00 85.06 129 ILE A CA 1
ATOM 1033 C C . ILE A 1 129 ? -9.582 9.059 21.870 1.00 85.06 129 ILE A C 1
ATOM 1035 O O . ILE A 1 129 ? -8.474 8.612 22.167 1.00 85.06 129 ILE A O 1
ATOM 1039 N N . ILE A 1 130 ? -10.274 8.682 20.797 1.00 82.00 130 ILE A N 1
ATOM 1040 C CA . ILE A 1 130 ? -9.816 7.719 19.792 1.00 82.00 130 ILE A CA 1
ATOM 1041 C C . ILE A 1 130 ? -9.471 8.487 18.513 1.00 82.00 130 ILE A C 1
ATOM 1043 O O . ILE A 1 130 ? -10.187 9.422 18.150 1.00 82.00 130 ILE A O 1
ATOM 1047 N N . ASP A 1 131 ? -8.372 8.121 17.863 1.00 78.75 131 ASP A N 1
ATOM 1048 C CA . ASP A 1 131 ? -7.964 8.690 16.577 1.00 78.75 131 ASP A CA 1
ATOM 1049 C C . ASP A 1 131 ? -8.541 7.933 15.365 1.00 78.75 131 ASP A C 1
ATOM 1051 O O . ASP A 1 131 ? -9.394 7.047 15.476 1.00 78.75 131 ASP A O 1
ATOM 1055 N N . GLU A 1 132 ? -8.071 8.314 14.180 1.00 72.69 132 GLU A N 1
ATOM 1056 C CA . GLU A 1 132 ? -8.479 7.742 12.901 1.00 72.69 132 GLU A CA 1
ATOM 1057 C C . GLU A 1 132 ? -7.888 6.347 12.616 1.00 72.69 132 GLU A C 1
ATOM 1059 O O . GLU A 1 132 ? -8.318 5.623 11.713 1.00 72.69 132 GLU A O 1
ATOM 1064 N N . GLU A 1 133 ? -6.958 5.907 13.455 1.00 69.88 133 GLU A N 1
ATOM 1065 C CA . GLU A 1 133 ? -6.362 4.582 13.458 1.00 69.88 133 GLU A CA 1
ATOM 1066 C C . GLU A 1 133 ? -7.031 3.627 14.453 1.00 69.88 133 GLU A C 1
ATOM 1068 O O . GLU A 1 133 ? -6.559 2.499 14.609 1.00 69.88 133 GLU A O 1
ATOM 1073 N N . PHE A 1 134 ? -8.138 4.031 15.090 1.00 70.94 134 PHE A N 1
ATOM 1074 C CA . PHE A 1 134 ? -8.785 3.306 16.193 1.00 70.94 134 PHE A CA 1
ATOM 1075 C C . PHE A 1 134 ? -7.898 3.140 17.429 1.00 70.94 134 PHE A C 1
ATOM 1077 O O . PHE A 1 134 ? -8.122 2.247 18.253 1.00 70.94 134 PHE A O 1
ATOM 1084 N N . CYS A 1 135 ? -6.893 3.996 17.580 1.00 74.81 135 CYS A N 1
ATOM 1085 C CA . CYS A 1 135 ? -6.021 3.995 18.735 1.00 74.81 135 CYS A CA 1
ATOM 1086 C C . CYS A 1 135 ? -6.575 4.947 19.793 1.00 74.81 135 CYS A C 1
ATOM 1088 O O . CYS A 1 135 ? -6.922 6.099 19.529 1.00 74.81 135 CYS A O 1
ATOM 1090 N N . LEU A 1 136 ? -6.665 4.454 21.029 1.00 80.00 136 LEU A N 1
ATOM 1091 C CA . LEU A 1 136 ? -6.993 5.289 22.174 1.00 80.00 136 LEU A CA 1
ATOM 1092 C C . LEU A 1 136 ? -5.781 6.172 22.484 1.00 80.00 136 LEU A C 1
ATOM 1094 O O . LEU A 1 136 ? -4.759 5.670 22.938 1.00 80.00 136 LEU A O 1
ATOM 1098 N N . GLN A 1 137 ? -5.908 7.473 22.250 1.00 83.88 137 GLN A N 1
ATOM 1099 C CA . GLN A 1 137 ? -4.833 8.448 22.430 1.00 83.88 137 GLN A CA 1
ATOM 1100 C C . GLN A 1 137 ? -4.811 9.011 23.852 1.00 83.88 137 GLN A C 1
ATOM 1102 O O . GLN A 1 137 ? -3.759 9.157 24.470 1.00 83.88 137 GLN A O 1
ATOM 1107 N N . HIS A 1 138 ? -5.988 9.333 24.391 1.00 86.12 138 HIS A N 1
ATOM 1108 C CA . HIS A 1 138 ? -6.110 9.929 25.718 1.00 86.12 138 HIS A CA 1
ATOM 1109 C C . HIS A 1 138 ? -7.348 9.416 26.441 1.00 86.12 138 HIS A C 1
ATOM 1111 O O . HIS A 1 138 ? -8.346 9.045 25.819 1.00 86.12 138 HIS A O 1
ATOM 1117 N N . ILE A 1 139 ? -7.306 9.503 27.766 1.00 87.56 139 ILE A N 1
ATOM 1118 C CA . ILE A 1 139 ? -8.505 9.508 28.596 1.00 87.56 139 ILE A CA 1
ATOM 1119 C C . ILE A 1 139 ? -8.631 10.878 29.243 1.00 87.56 139 ILE A C 1
ATOM 1121 O O . ILE A 1 139 ? -7.715 11.354 29.911 1.00 87.56 139 ILE A O 1
ATOM 1125 N N . LEU A 1 140 ? -9.783 11.512 29.061 1.00 87.19 140 LEU A N 1
ATOM 1126 C CA . LEU A 1 140 ? -10.150 12.686 29.834 1.00 87.19 140 LEU A CA 1
ATOM 1127 C C . LEU A 1 140 ? -10.683 12.221 31.192 1.00 87.19 140 LEU A C 1
ATOM 1129 O O . LEU A 1 140 ? -11.639 11.457 31.221 1.00 87.19 140 LEU A O 1
ATOM 1133 N N . ARG A 1 141 ? -10.092 12.667 32.303 1.00 84.88 141 ARG A N 1
ATOM 1134 C CA . ARG A 1 141 ? -10.590 12.440 33.674 1.00 84.88 141 ARG A CA 1
ATOM 1135 C C . ARG A 1 141 ? -10.566 13.747 34.437 1.00 84.88 141 ARG A C 1
ATOM 1137 O O . ARG A 1 141 ? -9.513 14.372 34.530 1.00 84.88 141 ARG A O 1
ATOM 1144 N N . ASN A 1 142 ? -11.702 14.169 34.988 1.00 82.88 142 ASN A N 1
ATOM 1145 C CA . ASN A 1 142 ? -11.803 15.423 35.750 1.00 82.88 142 ASN A CA 1
ATOM 1146 C C . ASN A 1 142 ? -11.225 16.645 34.996 1.00 82.88 142 ASN A C 1
ATOM 1148 O O . ASN A 1 142 ? -10.580 17.506 35.587 1.00 82.88 142 ASN A O 1
ATOM 1152 N N . GLY A 1 143 ? -11.396 16.690 33.669 1.00 81.62 143 GLY A N 1
ATOM 1153 C CA . GLY A 1 143 ? -10.856 17.750 32.807 1.00 81.62 143 GLY A CA 1
ATOM 1154 C C . GLY A 1 143 ? -9.362 17.636 32.470 1.00 81.62 143 GLY A C 1
ATOM 1155 O O . GLY A 1 143 ? -8.857 18.445 31.694 1.00 81.62 143 GLY A O 1
ATOM 1156 N N . ILE A 1 144 ? -8.653 16.633 32.992 1.00 85.50 144 ILE A N 1
ATOM 1157 C CA . ILE A 1 144 ? -7.247 16.362 32.680 1.00 85.50 144 ILE A CA 1
ATOM 1158 C C . ILE A 1 144 ? -7.182 15.325 31.560 1.00 85.50 144 ILE A C 1
ATOM 1160 O O . ILE A 1 144 ? -7.781 14.256 31.665 1.00 85.50 144 ILE A O 1
ATOM 1164 N N . ARG A 1 145 ? -6.445 15.632 30.488 1.00 89.12 145 ARG A N 1
ATOM 1165 C CA . ARG A 1 145 ? -6.118 14.659 29.437 1.00 89.12 145 ARG A CA 1
ATOM 1166 C C . ARG A 1 145 ? -4.916 13.836 29.880 1.00 89.12 145 ARG A C 1
ATOM 1168 O O . ARG A 1 145 ? -3.803 14.351 29.932 1.00 89.12 145 ARG A O 1
ATOM 1175 N N . GLU A 1 146 ? -5.151 12.573 30.196 1.00 88.06 146 GLU A N 1
ATOM 1176 C CA . GLU A 1 146 ? -4.117 11.592 30.509 1.00 88.06 146 GLU A CA 1
ATOM 1177 C C . GLU A 1 146 ? -3.741 10.843 29.215 1.00 88.06 146 GLU A C 1
ATOM 1179 O O . GLU A 1 146 ? -4.612 10.180 28.641 1.00 88.06 146 GLU A O 1
ATOM 1184 N N . PRO A 1 147 ? -2.495 10.963 28.715 1.00 87.19 147 PRO A N 1
ATOM 1185 C CA . PRO A 1 147 ? -2.038 10.224 27.539 1.00 87.19 147 PRO A CA 1
ATOM 1186 C C . PRO A 1 147 ? -2.063 8.717 27.779 1.00 87.19 147 PRO A C 1
ATOM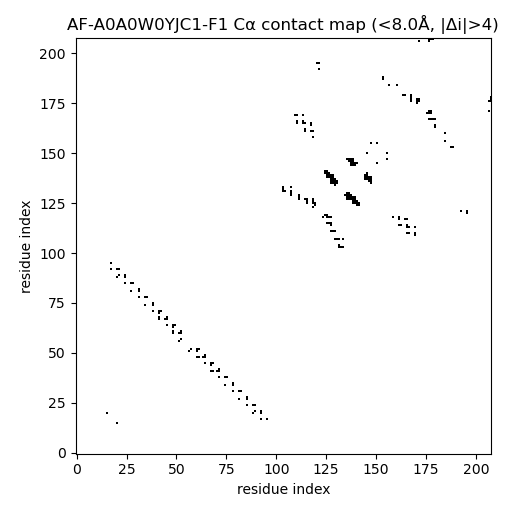 1188 O O . PRO A 1 147 ? -1.773 8.253 28.887 1.00 87.19 147 PRO A O 1
ATOM 1191 N N . PHE A 1 148 ? -2.363 7.947 26.738 1.00 82.44 148 PHE A N 1
ATOM 1192 C CA . PHE A 1 148 ? -2.442 6.492 26.827 1.00 82.44 148 PHE A CA 1
ATOM 1193 C C . PHE A 1 148 ? -1.135 5.846 27.310 1.00 82.44 148 PHE A C 1
ATOM 1195 O O . PHE A 1 148 ? -1.169 4.892 28.090 1.00 82.44 148 PHE A O 1
ATOM 1202 N N . GLU A 1 149 ? 0.022 6.376 26.910 1.00 81.75 149 GLU A N 1
ATOM 1203 C CA . GLU A 1 149 ? 1.341 5.852 27.287 1.00 81.75 149 GLU A CA 1
ATOM 1204 C C . GLU A 1 149 ? 1.611 5.958 28.792 1.00 81.75 149 GLU A C 1
ATOM 1206 O O . GLU A 1 149 ? 2.332 5.129 29.354 1.00 81.75 149 GLU A O 1
ATOM 1211 N N . ASN A 1 150 ? 0.995 6.945 29.447 1.00 86.50 150 ASN A N 1
ATOM 1212 C CA . ASN A 1 150 ? 1.150 7.199 30.876 1.00 86.50 150 ASN A CA 1
ATOM 1213 C C . ASN A 1 150 ? 0.248 6.302 31.735 1.00 86.50 150 ASN A C 1
ATOM 1215 O O . ASN A 1 150 ? 0.435 6.219 32.950 1.00 86.50 150 ASN A O 1
ATOM 1219 N N . LEU A 1 151 ? -0.705 5.595 31.121 1.00 81.44 151 LEU A N 1
ATOM 1220 C CA . LEU A 1 151 ? -1.588 4.677 31.826 1.00 81.44 151 LEU A CA 1
ATOM 1221 C C . LEU A 1 151 ? -0.824 3.443 32.320 1.00 81.44 151 LEU A C 1
ATOM 1223 O O . LEU A 1 151 ? 0.048 2.877 31.642 1.00 81.44 151 LEU A O 1
ATOM 1227 N N . SER A 1 152 ? -1.219 2.956 33.499 1.00 82.88 152 SER A N 1
ATOM 1228 C CA . SER A 1 152 ? -0.716 1.681 34.014 1.00 82.88 152 SER A CA 1
ATOM 1229 C C . SER A 1 152 ? -1.003 0.541 33.027 1.00 82.88 152 SER A C 1
ATOM 1231 O O . SER A 1 152 ? -2.002 0.573 32.306 1.00 82.88 152 SER A O 1
ATOM 1233 N N . ILE A 1 153 ? -0.141 -0.480 33.005 1.00 76.19 153 ILE A N 1
ATOM 1234 C CA . ILE A 1 153 ? -0.296 -1.645 32.115 1.00 76.19 153 ILE A CA 1
ATOM 1235 C C . ILE A 1 153 ? -1.684 -2.282 32.292 1.00 76.19 153 ILE A C 1
ATOM 1237 O O . ILE A 1 153 ? -2.399 -2.460 31.311 1.00 76.19 153 ILE A O 1
ATOM 1241 N N . GLY A 1 154 ? -2.124 -2.503 33.537 1.00 77.62 154 GLY A N 1
ATOM 1242 C CA . GLY A 1 154 ? -3.448 -3.071 33.817 1.00 77.62 154 GLY A CA 1
ATOM 1243 C C . GLY A 1 154 ? -4.609 -2.182 33.351 1.00 77.62 154 GLY A C 1
ATOM 1244 O O . GLY A 1 154 ? -5.630 -2.682 32.890 1.00 77.62 154 GLY A O 1
ATOM 1245 N N . THR A 1 155 ? -4.463 -0.854 33.408 1.00 79.62 155 THR A N 1
ATOM 1246 C CA . THR A 1 155 ? -5.470 0.074 32.863 1.00 79.62 155 THR A CA 1
ATOM 1247 C C . THR A 1 155 ? -5.533 -0.012 31.339 1.00 79.62 155 THR A C 1
ATOM 1249 O O . THR A 1 155 ? -6.628 -0.055 30.784 1.00 79.62 155 THR A O 1
ATOM 1252 N N . ARG A 1 156 ? -4.382 -0.089 30.658 1.00 79.44 156 ARG A N 1
ATOM 1253 C CA . ARG A 1 156 ? -4.322 -0.271 29.198 1.00 79.44 156 ARG A CA 1
ATOM 1254 C C . ARG A 1 156 ? -4.974 -1.581 28.761 1.00 79.44 156 ARG A C 1
ATOM 1256 O O . ARG A 1 156 ? -5.747 -1.576 27.809 1.00 79.44 156 ARG A O 1
ATOM 1263 N N . GLU A 1 157 ? -4.728 -2.669 29.487 1.00 78.44 157 GLU A N 1
ATOM 1264 C CA . GLU A 1 157 ? -5.369 -3.969 29.244 1.00 78.44 157 GLU A CA 1
ATOM 1265 C C . GLU A 1 157 ? -6.895 -3.888 29.383 1.00 78.44 157 GLU A C 1
ATOM 1267 O O . GLU A 1 157 ? -7.622 -4.301 28.480 1.00 78.44 157 GLU A O 1
ATOM 1272 N N . GLN A 1 158 ? -7.395 -3.279 30.464 1.00 81.56 158 GLN A N 1
ATOM 1273 C CA . GLN A 1 158 ? -8.835 -3.096 30.672 1.00 81.56 158 GLN A CA 1
ATOM 1274 C C . GLN A 1 158 ? -9.484 -2.298 29.537 1.00 81.56 158 GLN A C 1
ATOM 1276 O O . GLN A 1 158 ? -10.518 -2.702 29.008 1.00 81.56 158 GLN A O 1
ATOM 1281 N N . LEU A 1 159 ? -8.863 -1.196 29.118 1.00 80.00 159 LEU A N 1
ATOM 1282 C CA . LEU A 1 159 ? -9.359 -0.365 28.019 1.00 80.00 159 LEU A CA 1
ATOM 1283 C C . LEU A 1 159 ? -9.375 -1.115 26.690 1.00 80.00 159 LEU A C 1
ATOM 1285 O O . LEU A 1 159 ? -10.333 -0.992 25.929 1.00 80.00 159 LEU A O 1
ATOM 1289 N N . ALA A 1 160 ? -8.353 -1.930 26.434 1.00 77.38 160 ALA A N 1
ATOM 1290 C CA . ALA A 1 160 ? -8.284 -2.754 25.239 1.00 77.38 160 ALA A CA 1
ATOM 1291 C C . ALA A 1 160 ? -9.421 -3.792 25.192 1.00 77.38 160 ALA A C 1
ATOM 1293 O O . ALA A 1 160 ? -9.895 -4.136 24.107 1.00 77.38 160 ALA A O 1
ATOM 1294 N N . ILE A 1 161 ? -9.881 -4.288 26.345 1.00 81.81 161 ILE A N 1
ATOM 1295 C CA . ILE A 1 161 ? -11.054 -5.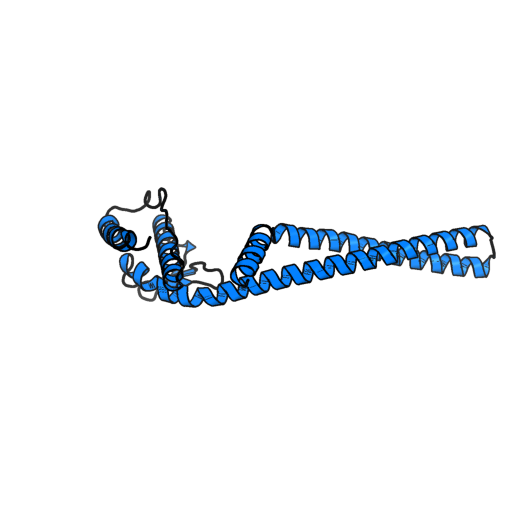167 26.420 1.00 81.81 161 ILE A CA 1
ATOM 1296 C C . ILE A 1 161 ? -12.338 -4.373 26.163 1.00 81.81 161 ILE A C 1
ATOM 1298 O O . ILE A 1 161 ? -13.144 -4.790 25.335 1.00 81.81 161 ILE A O 1
ATOM 1302 N N . LEU A 1 162 ? -12.517 -3.209 26.801 1.00 84.81 162 LEU A N 1
ATOM 1303 C CA . LEU A 1 162 ? -13.707 -2.373 26.588 1.00 84.81 162 LEU A CA 1
ATOM 1304 C C . LEU A 1 162 ? -13.867 -1.955 25.121 1.00 84.81 162 LEU A C 1
ATOM 1306 O O . LEU A 1 162 ? -14.977 -1.990 24.598 1.00 84.81 162 LEU A O 1
ATOM 1310 N N . LEU A 1 163 ? -12.766 -1.621 24.442 1.00 80.56 163 LEU A N 1
ATOM 1311 C CA . LEU A 1 163 ? -12.778 -1.285 23.018 1.00 80.56 163 LEU A CA 1
ATOM 1312 C C . LEU A 1 163 ? -13.280 -2.456 22.158 1.00 80.56 163 LEU A C 1
ATOM 1314 O O . LEU A 1 163 ? -14.102 -2.260 21.265 1.00 80.56 163 LEU A O 1
ATOM 1318 N N . ARG A 1 164 ? -12.836 -3.686 22.454 1.00 83.19 164 ARG A N 1
ATOM 1319 C CA . ARG A 1 164 ? -13.299 -4.900 21.757 1.00 83.19 164 ARG A CA 1
ATOM 1320 C C . ARG A 1 164 ? -14.780 -5.173 22.002 1.00 83.19 164 ARG A C 1
ATOM 1322 O O . ARG A 1 164 ? -15.473 -5.562 21.069 1.00 83.19 164 ARG A O 1
ATOM 1329 N N . LEU A 1 165 ? -15.269 -4.946 23.222 1.00 85.12 165 LEU A N 1
ATOM 1330 C CA . LEU A 1 165 ? -16.690 -5.099 23.552 1.00 85.12 165 LEU A CA 1
ATOM 1331 C C . LEU A 1 165 ? -17.551 -4.055 22.831 1.00 85.12 165 LEU A C 1
ATOM 1333 O O . LEU A 1 165 ? -18.567 -4.415 22.242 1.00 85.12 165 LEU A O 1
ATOM 1337 N N . ALA A 1 166 ? -17.121 -2.789 22.817 1.00 84.50 166 ALA A N 1
ATOM 1338 C CA . ALA A 1 166 ? -17.800 -1.725 22.080 1.00 84.50 166 ALA A CA 1
ATOM 1339 C C . ALA A 1 166 ? -17.864 -2.035 20.576 1.00 84.50 166 ALA A C 1
ATOM 1341 O O . ALA A 1 166 ? -18.909 -1.871 19.948 1.00 84.50 166 ALA A O 1
ATOM 1342 N N . TYR A 1 167 ? -16.770 -2.554 20.014 1.00 82.06 167 TYR A N 1
ATOM 1343 C CA . TYR A 1 167 ? -16.718 -2.968 18.616 1.00 82.06 167 TYR A CA 1
ATOM 1344 C C . TYR A 1 167 ? -17.626 -4.171 18.318 1.00 82.06 167 TYR A C 1
ATOM 1346 O O . TYR A 1 167 ? -18.378 -4.142 17.347 1.00 82.06 167 TYR A O 1
ATOM 1354 N N . ALA A 1 168 ? -17.613 -5.206 19.162 1.00 84.44 168 ALA A N 1
ATOM 1355 C CA . ALA A 1 168 ? -18.496 -6.363 19.011 1.00 84.44 168 ALA A CA 1
ATOM 1356 C C . ALA A 1 168 ? -19.979 -5.965 19.081 1.00 84.44 168 ALA A C 1
ATOM 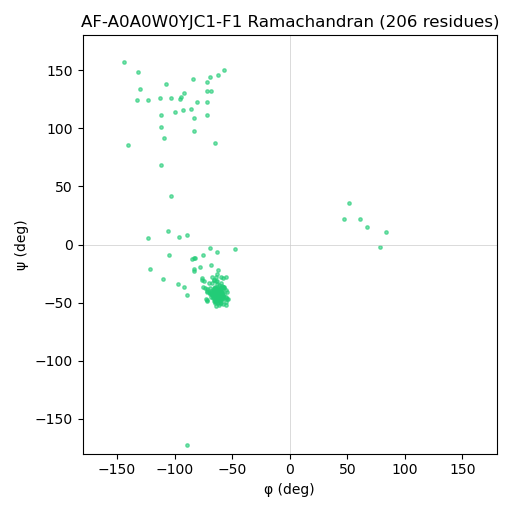1358 O O . ALA A 1 168 ? -20.779 -6.438 18.276 1.00 84.44 168 ALA A O 1
ATOM 1359 N N . ASN A 1 169 ? -20.336 -5.043 19.980 1.00 85.06 169 ASN A N 1
ATOM 1360 C CA . ASN A 1 169 ? -21.696 -4.515 20.069 1.00 85.06 169 ASN A CA 1
ATOM 1361 C C . ASN A 1 169 ? -22.104 -3.748 18.800 1.00 85.06 169 ASN A C 1
ATOM 1363 O O . ASN A 1 169 ? -23.182 -3.972 18.260 1.00 85.06 169 ASN A O 1
ATOM 1367 N N . LEU A 1 170 ? -21.215 -2.904 18.272 1.00 84.69 170 LEU A N 1
ATOM 1368 C CA . LEU A 1 170 ? -21.438 -2.175 17.020 1.00 84.69 170 LEU A CA 1
ATOM 1369 C C . LEU A 1 170 ? -21.670 -3.125 15.832 1.00 84.69 170 LEU A C 1
ATOM 1371 O O . LEU A 1 170 ? -22.499 -2.846 14.964 1.00 84.69 170 LEU A O 1
ATOM 1375 N N . LEU A 1 171 ? -20.962 -4.257 15.782 1.00 82.50 171 LEU A N 1
ATOM 1376 C CA . LEU A 1 171 ? -21.195 -5.293 14.771 1.00 82.50 171 LEU A CA 1
ATOM 1377 C C . LEU A 1 171 ? -22.536 -6.007 14.980 1.00 82.50 171 LEU A C 1
ATOM 1379 O O . LEU A 1 171 ? -23.277 -6.203 14.012 1.00 82.50 171 LEU A O 1
ATOM 1383 N N . ALA A 1 172 ? -22.881 -6.329 16.229 1.00 85.50 172 ALA A N 1
ATOM 1384 C CA . ALA A 1 172 ? -24.151 -6.962 16.570 1.00 85.50 172 ALA A CA 1
ATOM 1385 C C . ALA A 1 172 ? -25.350 -6.085 16.165 1.00 85.50 172 ALA A C 1
ATOM 1387 O O . ALA A 1 172 ? -26.297 -6.587 15.560 1.00 85.50 172 ALA A O 1
ATOM 1388 N N . GLU A 1 173 ? -25.275 -4.766 16.380 1.00 84.38 173 GLU A N 1
ATOM 1389 C CA . GLU A 1 173 ? -26.284 -3.792 15.930 1.00 84.38 173 GLU A CA 1
ATOM 1390 C C . GLU A 1 173 ? -26.472 -3.782 14.404 1.00 84.38 173 GLU A C 1
ATOM 1392 O O . GLU A 1 173 ? -27.564 -3.506 13.905 1.00 84.38 173 GLU A O 1
ATOM 1397 N N . LYS A 1 174 ? -25.428 -4.135 13.646 1.00 81.69 174 LYS A N 1
ATOM 1398 C CA . LYS A 1 174 ? -25.467 -4.268 12.181 1.00 81.69 174 LYS A CA 1
ATOM 1399 C C . LYS A 1 174 ? -25.859 -5.673 11.704 1.00 81.69 174 LYS A C 1
ATOM 1401 O O . LYS A 1 174 ? -25.803 -5.946 10.505 1.00 81.69 174 LYS A O 1
ATOM 1406 N N . GLY A 1 175 ? -26.277 -6.555 12.612 1.00 80.88 175 GLY A N 1
ATOM 1407 C CA . GLY A 1 175 ? -26.707 -7.922 12.308 1.00 80.88 175 GLY A CA 1
ATOM 1408 C C . GLY A 1 175 ? -25.566 -8.936 12.189 1.00 80.88 175 GLY A C 1
ATOM 1409 O O . GLY A 1 175 ? -25.801 -10.056 11.739 1.00 80.88 175 GLY A O 1
ATOM 1410 N N . ALA A 1 176 ? -24.346 -8.564 12.584 1.00 79.25 176 ALA A N 1
ATOM 1411 C CA . ALA A 1 176 ? -23.188 -9.449 12.632 1.00 79.25 176 ALA A CA 1
ATOM 1412 C C . ALA A 1 176 ? -22.824 -9.753 14.095 1.00 79.25 176 ALA A C 1
ATOM 1414 O O . ALA A 1 176 ? -22.062 -9.019 14.720 1.00 79.25 176 ALA A O 1
ATOM 1415 N N . SER A 1 177 ? -23.377 -10.836 14.649 1.00 80.06 177 SER A N 1
ATOM 1416 C CA . SER A 1 177 ? -22.998 -11.328 15.983 1.00 80.06 177 SER A CA 1
ATOM 1417 C C . SER A 1 177 ? -21.600 -11.952 15.920 1.00 80.06 177 SER A C 1
ATOM 1419 O O . SER A 1 177 ? -21.363 -12.858 15.117 1.00 80.06 177 SER A O 1
ATOM 1421 N N . VAL A 1 178 ? -20.664 -11.451 16.733 1.00 76.38 178 VAL A N 1
ATOM 1422 C CA . VAL A 1 178 ? -19.279 -11.942 16.787 1.00 76.38 178 VAL A CA 1
ATOM 1423 C C . VAL A 1 178 ? -18.950 -12.374 18.217 1.00 76.38 178 VAL A C 1
ATOM 1425 O O . VAL A 1 178 ? -19.059 -11.551 19.129 1.00 76.38 178 VAL A O 1
ATOM 1428 N N . PRO A 1 179 ? -18.512 -13.628 18.444 1.00 79.38 179 PRO A N 1
ATOM 1429 C CA . PRO A 1 179 ? -18.137 -14.079 19.777 1.00 79.38 179 PRO A CA 1
ATOM 1430 C C . PRO A 1 179 ? -16.861 -13.370 20.250 1.00 79.38 179 PRO A C 1
ATOM 1432 O O . PRO A 1 179 ? -15.857 -13.324 19.538 1.00 79.38 179 PRO A O 1
ATOM 1435 N N . VAL A 1 180 ? -16.882 -12.852 21.481 1.00 78.50 180 VAL A N 1
ATOM 1436 C CA . VAL A 1 180 ? -15.703 -12.268 22.136 1.00 78.50 180 VAL A CA 1
ATOM 1437 C C . VAL A 1 180 ? -15.107 -13.296 23.092 1.00 78.50 180 VAL A C 1
ATOM 1439 O O . VAL A 1 180 ? -15.723 -13.655 24.092 1.00 78.50 180 VAL A O 1
ATOM 1442 N N . ILE A 1 181 ? -13.892 -13.756 22.792 1.00 77.19 181 ILE A N 1
ATOM 1443 C CA . ILE A 1 181 ? -13.133 -14.680 23.641 1.00 77.19 181 ILE A CA 1
ATOM 1444 C C . ILE A 1 181 ? -12.049 -13.881 24.367 1.00 77.19 181 ILE A C 1
ATOM 1446 O O . ILE A 1 181 ? -11.263 -13.173 23.739 1.00 77.19 181 ILE A O 1
ATOM 1450 N N . LEU A 1 182 ? -12.023 -13.984 25.695 1.00 75.50 182 LEU A N 1
ATOM 1451 C CA . LEU A 1 182 ? -11.034 -13.340 26.556 1.00 75.50 182 LEU A CA 1
ATOM 1452 C C . LEU A 1 182 ? -10.146 -14.424 27.171 1.00 75.50 182 LEU A C 1
ATOM 1454 O O . LEU A 1 182 ? -10.563 -15.081 28.121 1.00 75.50 182 LEU A O 1
ATOM 1458 N N . ASP A 1 183 ? -8.949 -14.608 26.620 1.00 71.19 183 ASP A N 1
ATOM 1459 C CA . ASP A 1 183 ? -7.952 -15.544 27.149 1.00 71.19 183 ASP A CA 1
ATOM 1460 C C . ASP A 1 183 ? -6.975 -14.800 28.068 1.00 71.19 183 ASP A C 1
ATOM 1462 O O . ASP A 1 183 ? -6.449 -13.756 27.680 1.00 71.19 183 ASP A O 1
ATOM 1466 N N . ASP A 1 184 ? -6.815 -15.267 29.310 1.00 61.75 184 ASP A N 1
ATOM 1467 C CA . ASP A 1 184 ? -5.957 -14.676 30.358 1.00 61.75 184 ASP A CA 1
ATOM 1468 C C . ASP A 1 184 ? -6.070 -13.144 30.566 1.00 61.75 184 ASP A C 1
ATOM 1470 O O . ASP A 1 184 ? -5.206 -12.495 31.157 1.00 61.75 184 ASP A O 1
ATOM 1474 N N . ALA A 1 185 ? -7.185 -12.536 30.156 1.00 58.28 185 ALA A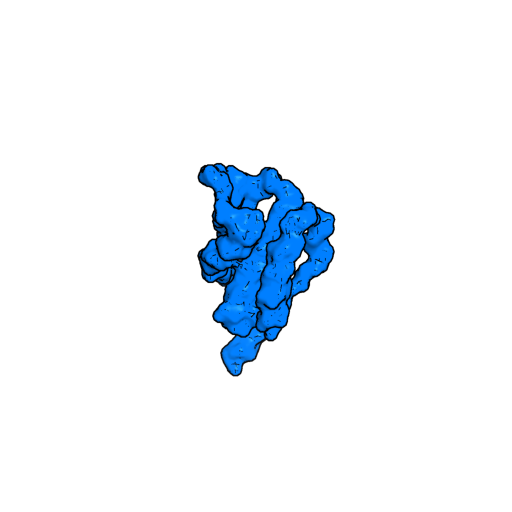 N 1
ATOM 1475 C CA . ALA A 1 185 ? -7.328 -11.082 30.043 1.00 58.28 185 ALA A CA 1
ATOM 1476 C C . ALA A 1 185 ? -7.359 -10.314 31.387 1.00 58.28 185 ALA A C 1
ATOM 1478 O O . ALA A 1 185 ? -7.454 -9.088 31.400 1.00 58.28 185 ALA A O 1
ATOM 1479 N N . LEU A 1 186 ? -7.319 -11.014 32.527 1.00 60.06 186 LEU A N 1
ATOM 1480 C CA . LEU A 1 186 ? -7.537 -10.440 33.861 1.00 60.06 186 LEU A CA 1
ATOM 1481 C C . LEU A 1 186 ? -6.386 -10.661 34.850 1.00 60.06 186 LEU A C 1
ATOM 1483 O O . LEU A 1 186 ? -6.522 -10.257 36.009 1.00 60.06 186 LEU A O 1
ATOM 1487 N N . VAL A 1 187 ? -5.258 -11.241 34.420 1.00 56.47 187 VAL A N 1
ATOM 1488 C CA . VAL A 1 187 ? -4.118 -11.589 35.297 1.00 56.47 187 VAL A CA 1
ATOM 1489 C C . VAL A 1 187 ? -3.596 -10.382 36.096 1.00 56.47 187 VAL A C 1
ATOM 1491 O O . VAL A 1 187 ? -3.127 -10.546 37.221 1.00 56.47 187 VAL A O 1
ATOM 1494 N N . ASN A 1 188 ? -3.758 -9.158 35.578 1.00 51.38 188 ASN A N 1
ATOM 1495 C CA . ASN A 1 188 ? -3.298 -7.919 36.215 1.00 51.38 188 ASN A CA 1
ATOM 1496 C C . ASN A 1 188 ? -4.412 -7.048 36.840 1.00 51.38 188 ASN A C 1
ATOM 1498 O O . ASN A 1 188 ? -4.175 -5.897 37.223 1.00 51.38 188 ASN A O 1
ATOM 1502 N N . SER A 1 189 ? -5.640 -7.563 36.966 1.00 52.31 189 SER A N 1
ATOM 1503 C CA . SER A 1 189 ? -6.766 -6.812 37.539 1.00 52.31 189 SER A CA 1
ATOM 1504 C C . SER A 1 189 ? -6.802 -6.923 39.075 1.00 52.31 189 SER A C 1
ATOM 1506 O O . SER A 1 189 ? -6.971 -7.999 39.640 1.00 52.31 189 SER A O 1
ATOM 1508 N N . ARG A 1 190 ? -6.634 -5.807 39.804 1.00 46.16 190 ARG A N 1
ATOM 1509 C CA . ARG A 1 190 ? -6.773 -5.804 41.277 1.00 46.16 190 ARG A CA 1
ATOM 1510 C C . ARG A 1 190 ? -8.248 -5.966 41.686 1.00 46.16 190 ARG A C 1
ATOM 1512 O O . ARG A 1 190 ? -9.136 -5.340 41.108 1.00 46.16 190 ARG A O 1
ATOM 1519 N N . ASN A 1 191 ? -8.475 -6.762 42.735 1.00 46.66 191 ASN A N 1
ATOM 1520 C CA . ASN A 1 191 ? -9.739 -7.333 43.249 1.00 46.66 191 ASN A CA 1
ATOM 1521 C C . ASN A 1 191 ? -10.977 -6.417 43.432 1.00 46.66 191 ASN A C 1
ATOM 1523 O O . ASN A 1 191 ? -12.043 -6.928 43.765 1.00 46.66 191 ASN A O 1
ATOM 1527 N N . GLN A 1 192 ? -10.907 -5.102 43.206 1.00 43.50 192 GLN A N 1
ATOM 1528 C CA . GLN A 1 192 ? -12.087 -4.219 43.254 1.00 43.50 192 GLN A CA 1
ATOM 1529 C C . GLN A 1 192 ? -12.969 -4.296 41.995 1.00 43.50 192 GLN A C 1
ATOM 1531 O O . GLN A 1 192 ? -14.147 -3.958 42.064 1.00 43.50 192 GLN A O 1
ATOM 1536 N N . CYS A 1 193 ? -12.457 -4.791 40.861 1.00 42.59 193 CYS A N 1
ATOM 1537 C CA . CYS A 1 193 ? -13.223 -4.837 39.607 1.00 42.59 193 CYS A CA 1
ATOM 1538 C C . CYS A 1 193 ? -14.135 -6.073 39.463 1.00 42.59 193 CYS A C 1
ATOM 1540 O O . CYS A 1 193 ? -14.991 -6.092 38.583 1.00 42.59 193 CYS A O 1
ATOM 1542 N N . ALA A 1 194 ? -14.001 -7.105 40.306 1.00 40.53 194 ALA A N 1
ATOM 1543 C CA . ALA A 1 194 ? -14.693 -8.391 40.122 1.00 40.53 194 ALA A CA 1
ATOM 1544 C C . ALA A 1 194 ? -16.235 -8.278 40.063 1.00 40.53 194 ALA A C 1
ATOM 1546 O O . ALA A 1 194 ? -16.888 -9.069 39.384 1.00 40.53 194 ALA A O 1
ATOM 1547 N N . HIS A 1 195 ? -16.823 -7.276 40.725 1.00 39.88 195 HIS A N 1
ATOM 1548 C CA . HIS A 1 195 ? -18.265 -7.009 40.665 1.00 39.88 195 HIS A CA 1
ATOM 1549 C C . HIS A 1 195 ? -18.701 -6.382 39.327 1.00 39.88 195 HIS A C 1
ATOM 1551 O O . HIS A 1 195 ? -19.744 -6.750 38.789 1.00 39.88 195 HIS A O 1
ATOM 1557 N N . ALA A 1 196 ? -17.882 -5.492 38.758 1.00 38.16 196 ALA A N 1
ATOM 1558 C CA . ALA A 1 196 ? -18.136 -4.836 37.474 1.00 38.16 196 ALA A CA 1
ATOM 1559 C C . ALA A 1 196 ? -18.057 -5.827 36.298 1.00 38.16 196 ALA A C 1
ATOM 1561 O O . ALA A 1 196 ? -18.910 -5.824 35.410 1.00 38.16 196 ALA A O 1
ATOM 1562 N N . TRP A 1 197 ? -17.091 -6.752 36.339 1.00 38.06 197 TRP A N 1
ATOM 1563 C CA . TRP A 1 197 ? -16.957 -7.805 35.327 1.00 38.06 197 TRP A CA 1
ATOM 1564 C C . TRP A 1 197 ? -18.104 -8.812 35.364 1.00 38.06 197 TRP A C 1
ATOM 1566 O O . TRP A 1 197 ? -18.524 -9.280 34.313 1.00 38.06 197 TRP A O 1
ATOM 1576 N N . ARG A 1 198 ? -18.672 -9.103 36.542 1.00 33.81 198 ARG A N 1
ATOM 1577 C CA . ARG A 1 198 ? -19.825 -10.007 36.673 1.00 33.81 198 ARG A CA 1
ATOM 1578 C C . ARG A 1 198 ? -21.084 -9.444 36.004 1.00 33.81 198 ARG A C 1
ATOM 1580 O O . ARG A 1 198 ? -21.871 -10.214 35.465 1.00 33.81 198 ARG A O 1
ATOM 1587 N N . PHE A 1 199 ? -21.227 -8.119 35.968 1.00 33.00 199 PHE A N 1
ATOM 1588 C CA . PHE A 1 199 ? -22.290 -7.429 35.230 1.00 33.00 199 PHE A CA 1
ATOM 1589 C 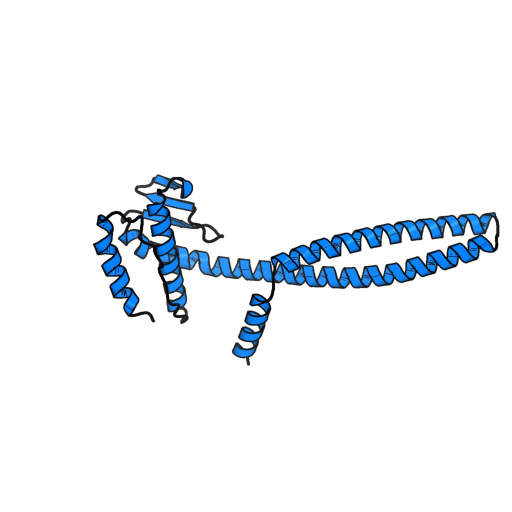C . PHE A 1 199 ? -22.074 -7.498 33.708 1.00 33.00 199 PHE A C 1
ATOM 1591 O O . PHE A 1 199 ? -23.013 -7.769 32.964 1.00 33.00 199 PHE A O 1
ATOM 1598 N N . CYS A 1 200 ? -20.828 -7.340 33.244 1.00 36.56 200 CYS A N 1
ATOM 1599 C CA . CYS A 1 200 ? -20.471 -7.510 31.830 1.00 36.56 200 CYS A CA 1
ATOM 1600 C C . CYS A 1 200 ? -20.664 -8.962 31.352 1.00 36.56 200 CYS A C 1
ATOM 1602 O O . CYS A 1 200 ? -21.247 -9.185 30.297 1.00 36.56 200 CYS A O 1
ATOM 1604 N N . TYR A 1 201 ? -20.250 -9.951 32.153 1.00 31.30 201 TYR A N 1
ATOM 1605 C CA . TYR A 1 201 ? -20.371 -11.378 31.828 1.00 31.30 201 TYR A CA 1
ATOM 1606 C C . TYR A 1 201 ? -21.833 -11.855 31.755 1.00 31.30 201 TYR A C 1
ATOM 1608 O O . TYR A 1 201 ? -22.170 -12.650 30.881 1.00 31.30 201 TYR A O 1
ATOM 1616 N N . LEU A 1 202 ? -22.716 -11.369 32.643 1.00 28.78 202 LEU A N 1
ATOM 1617 C CA . LEU A 1 202 ? -24.134 -11.756 32.627 1.00 28.78 202 LEU A CA 1
ATOM 1618 C C . LEU A 1 202 ? -24.936 -11.106 31.490 1.00 28.78 202 LEU A C 1
ATOM 1620 O O . LEU A 1 202 ? -25.860 -11.741 30.991 1.00 28.78 202 LEU A O 1
ATOM 1624 N N . SER A 1 203 ? -24.586 -9.892 31.051 1.00 28.67 203 SER A N 1
ATOM 1625 C CA . SER A 1 203 ? -25.232 -9.281 29.877 1.00 28.67 203 SER A CA 1
ATOM 1626 C C . SER A 1 203 ? -24.748 -9.879 28.550 1.00 28.67 203 SER A C 1
ATOM 1628 O O . SER A 1 203 ? -25.515 -9.922 27.593 1.00 28.67 203 SER A O 1
ATOM 1630 N N . PHE A 1 204 ? -23.506 -10.374 28.480 1.00 36.19 204 PHE A N 1
ATOM 1631 C CA . PHE A 1 204 ? -22.927 -10.910 27.240 1.00 36.19 204 PHE A CA 1
ATOM 1632 C C . PHE A 1 204 ? -23.296 -12.365 26.933 1.00 36.19 204 PHE A C 1
ATOM 1634 O O . PHE A 1 204 ? -23.283 -12.747 25.769 1.00 36.19 204 PHE A O 1
ATOM 1641 N N . ALA A 1 205 ? -23.710 -13.164 27.923 1.00 28.69 205 ALA A N 1
ATOM 1642 C CA . ALA A 1 205 ? -24.178 -14.537 27.683 1.00 28.69 205 ALA A CA 1
ATOM 1643 C C . ALA A 1 205 ? -25.454 -14.623 26.810 1.00 28.69 205 ALA A C 1
ATOM 1645 O O . ALA A 1 205 ? -25.880 -15.720 26.457 1.00 28.69 205 ALA A O 1
ATOM 1646 N N . ILE A 1 206 ? -26.069 -13.483 26.472 1.00 29.83 206 ILE A N 1
ATOM 1647 C CA . ILE A 1 206 ? -27.300 -13.385 25.675 1.00 29.83 206 ILE A CA 1
ATOM 1648 C C . ILE A 1 206 ? -27.021 -12.915 24.231 1.00 29.83 206 ILE A C 1
ATOM 1650 O O . ILE A 1 206 ? -27.907 -13.002 23.387 1.00 29.83 206 ILE A O 1
ATOM 1654 N N . ILE A 1 207 ? -25.796 -12.488 23.904 1.00 31.94 207 ILE A N 1
ATOM 1655 C CA . ILE A 1 207 ? -25.418 -12.080 22.540 1.00 31.94 207 ILE A CA 1
ATOM 1656 C C . ILE A 1 207 ? -24.428 -13.108 21.976 1.00 31.94 207 ILE A C 1
ATOM 1658 O O . ILE A 1 207 ? -23.238 -12.843 21.826 1.00 31.94 207 ILE A O 1
ATOM 1662 N N . CYS A 1 208 ? -24.943 -14.312 21.729 1.00 32.75 208 CYS A N 1
ATOM 1663 C CA . CYS A 1 208 ? -24.393 -15.273 20.776 1.00 32.75 208 CYS A CA 1
ATOM 1664 C C . CYS A 1 208 ? -25.379 -15.356 19.612 1.00 32.75 208 CYS A C 1
ATOM 1666 O O . CYS A 1 208 ? -26.550 -15.711 19.878 1.00 32.75 208 CYS A O 1
#

Nearest PDB structures (foldseek):
  8qbw-assembly1_A  TM=4.249E-01  e=1.684E+00  Nostoc punctiforme
  7abk-assembly1_A  TM=3.424E-01  e=2.010E+00  Synechocystis sp. PCC 6803 substr. Kazusa
  6zvs-assembly1_A  TM=4.179E-01  e=5.167E+00  Nostoc punctiforme
  8akz-assembly1_0  TM=4.406E-01  e=8.284E+00  Synechocystis sp. PCC 6803

Mean predicted aligned error: 12.51 Å

InterPro domains:
  IPR027417 P-loop containing nucleoside triphosphate hydrolase [G3DSA:3.40.50.300] (2-191)
  IPR027417 P-loop containing nucleoside triphosphate hydrolase [SSF52540] (26-185)

Secondary structure (DSSP, 8-state):
-HHHHHHHHHHHHHH--HHHHHHHHHHHHHHHHHHHHHHHHHHHHHHHHHHHHHHH--HHHHHHHHHHHHHHHHHHHHHHHHHHHHHHHHHHHHHHHHHHHHHHHHHHHHHHHHHHHHHHHH-TTEEEEE-TTS-EEEEEETTEEEEGGGS-HHHHHHHHHHHHHHHHHHHHHTT-------SSTTTT--TTSHHHHHHHHHHHTT--

Foldseek 3Di:
DVVVVVVVVVVVVVVDPLVVLVVVLVVLVVVLVVLVVVLVVLVVVLVVLVVVCVVPVDPVSVVVNVVSVVVSVVSVVVSVVSVVVSVVSVVVSVVVVVVVLVVLVVVVVQLQVLLLVLCCLVAVQWHFDADSVRDGQFIQHPNDTHGLVNDDPLVNLSSVLSSVVSVQVVCVVVVHHDDDDDDPSCVPPPPPCPVSVVVVVVVCVPRD

Sequence (208 aa):
MLKEKLDKLENTLLSLDYVGAASEVGRRQQILDNTKKRMTELKQTIRDLTIELHTSGYRGLAEEKEQAEQELKELCNEVQRLEMHVGSLNLLCQLIRENIQSAKELLIKPLTEAMPPYLKILFPDSEPIIDEEFCLQHILRNGIREPFENLSIGTREQLAILLRLAYANLLAEKGASVPVILDDALVNSRNQCAHAWRFCYLSFAIIC